Protein AF-A0A9P5TWD6-F1 (afdb_monomer_lite)

Structure (mmCIF, N/CA/C/O backbone):
data_AF-A0A9P5TWD6-F1
#
_entry.id   AF-A0A9P5TWD6-F1
#
loop_
_atom_site.group_PDB
_atom_site.id
_atom_site.type_symbol
_atom_site.label_atom_id
_atom_site.label_alt_id
_atom_site.label_comp_id
_atom_site.label_asym_id
_atom_site.label_entity_id
_atom_site.label_seq_id
_atom_site.pdbx_PDB_ins_code
_atom_site.Cartn_x
_atom_site.Cartn_y
_atom_site.Cartn_z
_atom_site.occupancy
_atom_site.B_iso_or_equiv
_atom_site.auth_seq_id
_atom_site.auth_comp_id
_atom_site.auth_asym_id
_atom_site.auth_atom_id
_atom_site.pdbx_PDB_model_num
ATOM 1 N N . MET A 1 1 ? -14.255 -4.596 -6.102 1.00 54.88 1 MET A N 1
ATOM 2 C CA . MET A 1 1 ? -13.199 -3.786 -6.758 1.00 54.88 1 MET A CA 1
ATOM 3 C C . MET A 1 1 ? -11.794 -4.348 -6.545 1.00 54.88 1 MET A C 1
ATOM 5 O O . MET A 1 1 ? -11.110 -4.544 -7.538 1.00 54.88 1 MET A O 1
ATOM 9 N N . VAL A 1 2 ? -11.386 -4.702 -5.318 1.00 59.38 2 VAL A N 1
ATOM 10 C CA . VAL A 1 2 ? -10.057 -5.299 -5.026 1.00 59.38 2 VAL A CA 1
ATOM 11 C C . VAL A 1 2 ? -9.748 -6.554 -5.857 1.00 59.38 2 VAL A C 1
ATOM 13 O O . VAL A 1 2 ? -8.641 -6.691 -6.363 1.00 59.38 2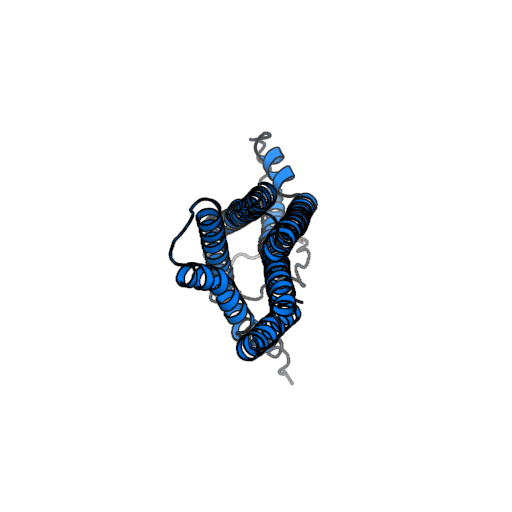 VAL A O 1
ATOM 16 N N . GLY A 1 3 ? -10.737 -7.431 -6.070 1.00 64.12 3 GLY A N 1
ATOM 17 C CA . GLY A 1 3 ? -10.559 -8.638 -6.889 1.00 64.12 3 GLY A CA 1
ATOM 18 C C . GLY A 1 3 ? -10.243 -8.354 -8.363 1.00 64.12 3 GLY A C 1
ATOM 19 O O . GLY A 1 3 ? -9.357 -8.986 -8.922 1.00 64.12 3 GLY A O 1
ATOM 20 N N . ILE A 1 4 ? -10.902 -7.360 -8.976 1.00 67.06 4 ILE A N 1
ATOM 21 C CA . ILE A 1 4 ? -10.636 -6.951 -10.371 1.00 67.06 4 ILE A CA 1
ATOM 22 C C . ILE A 1 4 ? -9.218 -6.389 -10.485 1.00 67.06 4 ILE A C 1
ATOM 24 O O . ILE A 1 4 ? -8.488 -6.707 -11.416 1.00 67.06 4 ILE A O 1
ATOM 28 N N . PHE A 1 5 ? -8.817 -5.593 -9.497 1.00 63.81 5 PHE A N 1
ATOM 29 C CA . PHE A 1 5 ? -7.485 -5.019 -9.425 1.00 63.81 5 PHE A CA 1
ATOM 30 C C . PHE A 1 5 ? -6.387 -6.094 -9.237 1.00 63.81 5 PHE A C 1
ATOM 32 O O . PHE A 1 5 ? -5.380 -6.071 -9.942 1.00 63.81 5 PHE A O 1
ATOM 39 N N . CYS A 1 6 ? -6.605 -7.089 -8.367 1.00 61.69 6 CYS A N 1
ATOM 40 C CA . CYS A 1 6 ? -5.698 -8.239 -8.230 1.00 61.69 6 CYS A CA 1
ATOM 41 C C . CYS A 1 6 ? -5.594 -9.048 -9.525 1.00 61.69 6 CYS A C 1
ATOM 43 O O . CYS A 1 6 ? -4.500 -9.446 -9.915 1.00 61.69 6 CYS A O 1
ATOM 45 N N . LEU A 1 7 ? -6.724 -9.276 -10.198 1.00 68.56 7 LEU A N 1
ATOM 46 C CA . LEU A 1 7 ? -6.766 -10.031 -11.445 1.00 68.56 7 LEU A CA 1
ATOM 47 C C . LEU A 1 7 ? -6.024 -9.292 -12.562 1.00 68.56 7 LEU A C 1
ATOM 49 O O . LEU A 1 7 ? -5.231 -9.906 -13.267 1.00 68.56 7 LEU A O 1
ATOM 53 N N . TYR A 1 8 ? -6.194 -7.970 -12.660 1.00 73.56 8 TYR A N 1
ATOM 54 C CA . TYR A 1 8 ? -5.426 -7.129 -13.578 1.00 73.56 8 TYR A CA 1
ATOM 55 C C . TYR A 1 8 ? -3.916 -7.251 -13.334 1.00 73.56 8 TYR A C 1
ATOM 57 O O . TYR A 1 8 ? -3.159 -7.479 -14.273 1.00 73.56 8 TYR A O 1
ATOM 65 N N . ARG A 1 9 ? -3.472 -7.194 -12.072 1.00 68.31 9 ARG A N 1
ATOM 66 C CA . ARG A 1 9 ? -2.054 -7.375 -11.724 1.00 68.31 9 ARG A CA 1
ATOM 67 C C . ARG A 1 9 ? -1.515 -8.756 -12.066 1.00 68.31 9 ARG A C 1
ATOM 69 O O . ARG A 1 9 ? -0.430 -8.859 -12.623 1.00 68.31 9 ARG A O 1
ATOM 76 N N . LEU A 1 10 ? -2.270 -9.810 -11.767 1.00 67.69 10 LEU A N 1
ATOM 77 C CA . LEU A 1 10 ? -1.885 -11.176 -12.115 1.00 67.69 10 LEU A CA 1
ATOM 78 C C . LEU A 1 10 ? -1.744 -11.341 -13.635 1.00 67.69 10 LEU A C 1
ATOM 80 O O . LEU A 1 10 ? -0.785 -11.952 -14.095 1.00 67.69 10 LEU A O 1
ATOM 84 N N . VAL A 1 11 ? -2.646 -10.737 -14.414 1.00 76.88 11 VAL A N 1
ATOM 85 C CA . VAL A 1 11 ? -2.555 -10.718 -15.880 1.00 76.88 11 VAL A CA 1
ATOM 86 C C . VAL A 1 11 ? -1.290 -9.999 -16.346 1.00 76.88 11 VAL A C 1
ATOM 88 O O . VAL A 1 11 ? -0.588 -10.535 -17.200 1.00 76.88 11 VAL A O 1
ATOM 91 N N . VAL A 1 12 ? -0.948 -8.842 -15.771 1.00 70.38 12 VAL A N 1
ATOM 92 C CA . VAL A 1 12 ? 0.287 -8.128 -16.141 1.00 70.38 12 VAL A CA 1
ATOM 93 C C . VAL A 1 12 ? 1.539 -8.933 -15.794 1.00 70.38 12 VAL A C 1
ATOM 95 O O . VAL A 1 12 ? 2.390 -9.095 -16.666 1.00 70.38 12 VAL A O 1
ATOM 98 N N . PHE A 1 13 ? 1.618 -9.532 -14.601 1.00 67.56 13 PHE A N 1
ATOM 99 C CA . PHE A 1 13 ? 2.736 -10.414 -14.237 1.00 67.56 13 PHE A CA 1
ATOM 100 C C . PHE A 1 13 ? 2.881 -11.596 -15.203 1.00 67.56 13 PHE A C 1
ATOM 102 O O . PHE A 1 13 ? 3.994 -11.939 -15.599 1.00 67.56 13 PHE A O 1
ATOM 109 N N . ILE A 1 14 ? 1.768 -12.211 -15.618 1.00 75.19 14 ILE A N 1
ATOM 110 C CA . ILE A 1 14 ? 1.784 -13.305 -16.599 1.00 75.19 14 ILE A CA 1
ATOM 111 C C . ILE A 1 14 ? 2.289 -12.805 -17.954 1.00 75.19 14 ILE A C 1
ATOM 113 O O . ILE A 1 14 ? 3.164 -13.438 -18.544 1.00 75.19 14 ILE A O 1
ATOM 117 N N . ILE A 1 15 ? 1.777 -11.671 -18.441 1.00 72.50 15 ILE A N 1
ATOM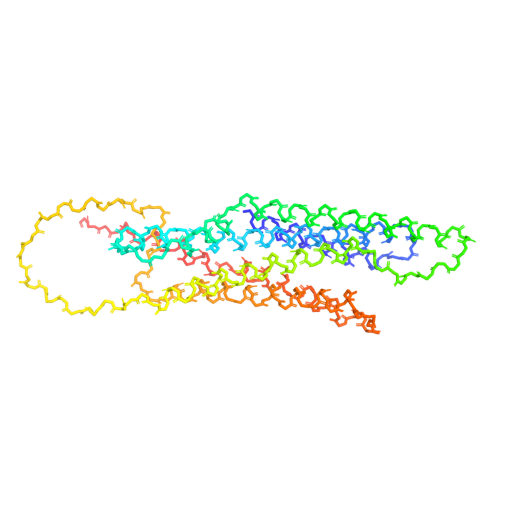 118 C CA . ILE A 1 15 ? 2.219 -11.069 -19.706 1.00 72.50 15 ILE A CA 1
ATOM 119 C C . ILE A 1 15 ? 3.723 -10.796 -19.654 1.00 72.50 15 ILE A C 1
ATOM 121 O O . ILE A 1 15 ? 4.445 -11.135 -20.588 1.00 72.50 15 ILE A O 1
ATOM 125 N N . GLN A 1 16 ? 4.220 -10.256 -18.549 1.00 64.81 16 GLN A N 1
ATOM 126 C CA . GLN A 1 16 ? 5.628 -9.936 -18.392 1.00 64.81 16 GLN A CA 1
ATOM 127 C C . GLN A 1 16 ? 6.516 -11.175 -18.274 1.00 64.81 16 GLN A C 1
ATOM 129 O O . GLN A 1 16 ? 7.578 -11.219 -18.893 1.00 64.81 16 GLN A O 1
ATOM 134 N N . ALA A 1 17 ? 6.081 -12.212 -17.556 1.00 66.31 17 ALA A N 1
ATOM 135 C CA . ALA A 1 17 ? 6.786 -13.490 -17.507 1.00 66.31 17 ALA A CA 1
ATOM 136 C C . ALA A 1 17 ? 6.902 -14.118 -18.908 1.00 66.31 17 ALA A C 1
ATOM 138 O O . ALA A 1 17 ? 7.959 -14.634 -19.279 1.00 66.31 17 ALA A O 1
ATOM 139 N N . ILE A 1 18 ? 5.837 -14.021 -19.713 1.00 75.50 18 ILE A N 1
ATOM 140 C CA . ILE A 1 18 ? 5.825 -14.495 -21.102 1.00 75.50 18 ILE A CA 1
ATOM 141 C C . ILE A 1 18 ? 6.769 -13.651 -21.968 1.00 75.50 18 ILE A C 1
ATOM 143 O O . ILE A 1 18 ? 7.601 -14.212 -22.680 1.00 75.50 18 ILE A O 1
ATOM 147 N N . LEU A 1 19 ? 6.692 -12.322 -21.880 1.00 66.25 19 LEU A N 1
ATOM 148 C CA . LEU A 1 19 ? 7.514 -11.414 -22.685 1.00 66.25 19 LEU A CA 1
ATOM 149 C C . LEU A 1 19 ? 9.007 -11.526 -22.357 1.00 66.25 19 LEU A C 1
ATOM 151 O O . LEU A 1 19 ? 9.835 -11.546 -23.270 1.00 66.25 19 LEU A O 1
ATOM 155 N N . THR A 1 20 ? 9.350 -11.697 -21.078 1.00 61.53 20 THR A N 1
ATOM 156 C CA . THR A 1 20 ? 10.732 -11.915 -20.615 1.00 61.53 20 THR A CA 1
ATOM 157 C C . THR A 1 20 ? 11.325 -13.189 -21.219 1.00 61.53 20 THR A C 1
ATOM 159 O O . THR A 1 20 ? 12.503 -13.228 -21.566 1.00 61.53 20 THR A O 1
ATOM 162 N N . ARG A 1 21 ? 10.502 -14.224 -21.435 1.00 68.56 21 ARG A N 1
ATOM 163 C CA . ARG A 1 21 ? 10.925 -15.471 -22.091 1.00 68.56 21 ARG A CA 1
ATOM 164 C C . ARG A 1 21 ? 11.187 -15.301 -23.592 1.00 68.56 21 ARG A C 1
ATOM 166 O O . ARG A 1 21 ? 11.965 -16.063 -24.158 1.00 68.56 21 ARG A O 1
ATOM 173 N N . THR A 1 22 ? 10.556 -14.324 -24.242 1.00 65.88 22 THR A N 1
ATOM 174 C CA . THR A 1 22 ? 10.648 -14.099 -25.698 1.00 65.88 22 THR A CA 1
ATOM 175 C C . THR A 1 22 ? 11.674 -13.041 -26.119 1.00 65.88 22 THR A C 1
ATOM 177 O O . THR A 1 22 ? 11.838 -12.802 -27.313 1.00 65.88 22 THR A O 1
ATOM 180 N N . ALA A 1 23 ? 12.386 -12.424 -25.169 1.00 56.56 23 ALA A N 1
ATOM 181 C CA . ALA A 1 23 ? 13.179 -11.197 -25.329 1.00 56.56 23 ALA A CA 1
ATOM 182 C C . ALA A 1 23 ? 14.476 -11.302 -26.174 1.00 56.56 23 ALA A C 1
ATOM 184 O O . ALA A 1 23 ? 15.434 -10.571 -25.938 1.00 56.56 23 ALA A O 1
ATOM 185 N N . SER A 1 24 ? 14.527 -12.171 -27.185 1.00 56.09 24 SER A N 1
ATOM 186 C CA . SER A 1 24 ? 15.703 -12.322 -28.054 1.00 56.09 24 SER A CA 1
ATOM 187 C C . SER A 1 24 ? 15.772 -11.345 -29.240 1.00 56.09 24 SER A C 1
ATOM 189 O O . SER A 1 24 ? 16.780 -11.363 -29.939 1.00 56.09 24 SER A O 1
ATOM 191 N N . VAL A 1 25 ? 14.766 -10.485 -29.491 1.00 58.66 25 VAL A N 1
ATOM 192 C CA . VAL A 1 25 ? 14.671 -9.799 -30.804 1.00 58.66 25 VAL A CA 1
ATOM 193 C C . VAL A 1 25 ? 14.745 -8.258 -30.797 1.00 58.66 25 VAL A C 1
ATOM 195 O O . VAL A 1 25 ? 15.322 -7.724 -31.739 1.00 58.66 25 VAL A O 1
ATOM 198 N N . HIS A 1 26 ? 14.321 -7.497 -29.772 1.00 65.38 26 HIS A N 1
ATOM 199 C CA . HIS A 1 26 ? 14.463 -6.021 -29.807 1.00 65.38 26 HIS A CA 1
ATOM 200 C C . HIS A 1 26 ? 14.660 -5.349 -28.432 1.00 65.38 26 HIS A C 1
ATOM 202 O O . HIS A 1 26 ? 13.751 -5.266 -27.615 1.00 65.38 26 HIS A O 1
ATOM 208 N N . ILE A 1 27 ? 15.847 -4.763 -28.215 1.00 67.50 27 ILE A N 1
ATOM 209 C CA . ILE A 1 27 ? 16.247 -4.050 -26.979 1.00 67.50 27 ILE A CA 1
ATOM 210 C C . ILE A 1 27 ? 15.335 -2.851 -26.649 1.00 67.50 27 ILE A C 1
ATOM 212 O O . ILE A 1 27 ? 15.116 -2.543 -25.479 1.00 67.50 27 ILE A O 1
ATOM 216 N N . LYS A 1 28 ? 14.776 -2.176 -27.663 1.00 64.56 28 LYS A N 1
ATOM 217 C CA . LYS A 1 28 ? 13.896 -1.009 -27.461 1.00 64.56 28 LYS A CA 1
ATOM 218 C C . LYS A 1 28 ? 12.566 -1.381 -26.800 1.00 64.56 28 LYS A C 1
ATOM 220 O O . LYS A 1 28 ? 12.073 -0.613 -25.976 1.00 64.56 28 LYS A O 1
ATOM 225 N N . ASP A 1 29 ? 12.040 -2.563 -27.107 1.00 68.31 29 ASP A N 1
ATOM 226 C CA . ASP A 1 29 ? 10.753 -3.026 -26.581 1.00 68.31 29 ASP A CA 1
ATOM 227 C C . ASP A 1 29 ? 10.883 -3.486 -25.122 1.00 68.31 29 ASP A C 1
ATOM 229 O O . ASP A 1 29 ? 9.963 -3.316 -24.324 1.00 68.31 29 ASP A O 1
ATOM 233 N N . ILE A 1 30 ? 12.070 -3.970 -24.739 1.00 70.44 30 ILE A N 1
ATOM 234 C CA . ILE A 1 30 ? 12.390 -4.380 -23.366 1.00 70.44 30 ILE A CA 1
ATOM 235 C C . ILE A 1 30 ? 12.350 -3.179 -22.408 1.00 70.44 30 ILE A C 1
ATOM 237 O O . ILE A 1 30 ? 11.827 -3.293 -21.304 1.00 70.44 30 ILE A O 1
ATOM 241 N N . ILE A 1 31 ? 12.845 -2.009 -22.826 1.00 68.19 31 ILE A N 1
ATOM 242 C CA . ILE A 1 31 ? 12.854 -0.803 -21.979 1.00 68.19 31 ILE A CA 1
ATOM 243 C C . ILE A 1 31 ? 11.429 -0.310 -21.720 1.00 68.19 31 ILE A C 1
ATOM 245 O O . ILE A 1 31 ? 11.076 -0.028 -20.577 1.00 68.19 31 ILE A O 1
ATOM 249 N N . ALA A 1 32 ? 10.601 -0.227 -22.767 1.00 67.75 32 ALA A N 1
ATOM 250 C CA . ALA A 1 32 ? 9.202 0.174 -22.624 1.00 67.75 32 ALA A CA 1
ATOM 251 C C . ALA A 1 32 ? 8.432 -0.793 -21.712 1.00 67.75 32 ALA A C 1
ATOM 253 O O . ALA A 1 32 ? 7.596 -0.357 -20.924 1.00 67.75 32 ALA A O 1
ATOM 254 N N . LEU A 1 33 ? 8.760 -2.086 -21.775 1.00 69.56 33 LEU A N 1
ATOM 255 C CA . LEU A 1 33 ? 8.166 -3.104 -20.920 1.00 69.56 33 LEU A CA 1
ATOM 256 C C . LEU A 1 33 ? 8.580 -2.963 -19.448 1.00 69.56 33 LEU A C 1
ATOM 258 O O . LEU A 1 33 ? 7.716 -3.025 -18.582 1.00 69.56 33 LEU A O 1
ATOM 262 N N . ILE A 1 34 ? 9.867 -2.736 -19.165 1.00 69.31 34 ILE A N 1
ATOM 263 C CA . ILE A 1 34 ? 10.369 -2.514 -17.795 1.00 69.31 34 ILE A CA 1
ATOM 264 C C . ILE A 1 34 ? 9.722 -1.267 -17.178 1.00 69.31 34 ILE A C 1
ATOM 266 O O . ILE A 1 34 ? 9.299 -1.284 -16.029 1.00 69.31 34 ILE A O 1
ATOM 270 N N . VAL A 1 35 ? 9.602 -0.191 -17.957 1.00 71.75 35 VAL A N 1
ATOM 271 C CA . VAL A 1 35 ? 8.953 1.058 -17.531 1.00 71.75 35 VAL A CA 1
ATOM 272 C C . VAL A 1 35 ? 7.471 0.849 -17.243 1.00 71.75 35 VAL A C 1
ATOM 274 O O . VAL A 1 35 ? 6.956 1.349 -16.244 1.00 71.75 35 VAL A O 1
ATOM 277 N N . ALA A 1 36 ? 6.780 0.144 -18.141 1.00 71.81 36 ALA A N 1
ATOM 278 C CA . ALA A 1 36 ? 5.369 -0.148 -17.972 1.00 71.81 36 ALA A CA 1
ATOM 279 C C . ALA A 1 36 ? 5.141 -0.983 -16.713 1.00 71.81 36 ALA A C 1
ATOM 281 O O . ALA A 1 36 ? 4.222 -0.667 -15.966 1.00 71.81 36 ALA A O 1
ATOM 282 N N . ASP A 1 37 ? 5.987 -1.983 -16.457 1.00 72.06 37 ASP A N 1
ATOM 283 C CA . ASP A 1 37 ? 5.911 -2.790 -15.242 1.00 72.06 37 ASP A CA 1
ATOM 284 C C . ASP A 1 37 ? 6.126 -1.957 -13.977 1.00 72.06 37 ASP A C 1
ATOM 286 O O . ASP A 1 37 ? 5.256 -1.950 -13.112 1.00 72.06 37 ASP A O 1
ATOM 290 N N . GLU A 1 38 ? 7.198 -1.164 -13.907 1.00 74.31 38 GLU A N 1
ATOM 291 C CA . GLU A 1 38 ? 7.473 -0.312 -12.742 1.00 74.31 38 GLU A CA 1
ATOM 292 C C . GLU A 1 38 ? 6.296 0.639 -12.447 1.00 74.31 38 GLU A C 1
ATOM 294 O O . GLU A 1 38 ? 5.842 0.766 -11.308 1.00 74.31 38 GLU A O 1
ATOM 299 N N . ALA A 1 39 ? 5.718 1.255 -13.485 1.00 73.56 39 ALA A N 1
ATOM 300 C CA . ALA A 1 39 ? 4.563 2.138 -13.335 1.00 73.56 39 ALA A CA 1
ATOM 301 C C . ALA A 1 39 ? 3.309 1.388 -12.849 1.00 73.56 39 ALA A C 1
ATOM 303 O O . ALA A 1 39 ? 2.576 1.873 -11.982 1.00 73.56 39 ALA A O 1
ATOM 304 N N . LEU A 1 40 ? 3.045 0.198 -13.386 1.00 73.94 40 LEU A N 1
ATOM 305 C CA . LEU A 1 40 ? 1.889 -0.623 -13.012 1.00 73.94 40 LEU A CA 1
ATOM 306 C C . LEU A 1 40 ? 2.030 -1.174 -11.590 1.00 73.94 40 LEU A C 1
ATOM 308 O O . LEU A 1 40 ? 1.056 -1.258 -10.828 1.00 73.94 40 LEU A O 1
ATOM 312 N N . PHE A 1 41 ? 3.263 -1.501 -11.223 1.00 75.31 41 PHE A N 1
ATOM 313 C CA . PHE A 1 41 ? 3.661 -1.901 -9.893 1.00 75.31 41 PHE A CA 1
ATOM 314 C C . PHE A 1 41 ? 3.460 -0.759 -8.893 1.00 75.31 41 PHE A C 1
ATOM 316 O O . PHE A 1 41 ? 2.794 -0.955 -7.878 1.00 75.31 41 PHE A O 1
ATOM 323 N N . SER A 1 42 ? 3.896 0.458 -9.205 1.00 80.12 42 SER A N 1
ATOM 324 C CA . SER A 1 42 ? 3.646 1.643 -8.375 1.00 80.12 42 SER A CA 1
ATOM 325 C C . SER A 1 42 ? 2.156 1.938 -8.175 1.00 80.12 42 SER A C 1
ATOM 327 O O . SER A 1 42 ? 1.657 1.949 -7.044 1.00 80.12 42 SER A O 1
ATOM 329 N N . ILE A 1 43 ? 1.412 2.117 -9.275 1.00 81.81 43 ILE A N 1
ATOM 330 C CA . ILE A 1 43 ? -0.019 2.473 -9.250 1.00 81.81 43 ILE A CA 1
ATOM 331 C C . ILE A 1 43 ? -0.795 1.452 -8.432 1.00 81.81 43 ILE A C 1
ATOM 333 O O . ILE A 1 43 ? -1.694 1.775 -7.643 1.00 81.81 43 ILE A O 1
ATOM 337 N N . GLY A 1 44 ? -0.438 0.189 -8.622 1.00 80.00 44 GLY A N 1
ATOM 338 C CA . GLY A 1 44 ? -1.106 -0.871 -7.932 1.00 80.00 44 GLY A CA 1
ATOM 339 C C . GLY A 1 44 ? -0.835 -0.907 -6.431 1.00 80.00 44 GLY A C 1
ATOM 340 O O . GLY A 1 44 ? -1.741 -1.184 -5.642 1.00 80.00 44 GLY A O 1
ATOM 341 N N . PHE A 1 45 ? 0.380 -0.560 -6.026 1.00 81.31 45 PHE A N 1
ATOM 342 C CA . PHE A 1 45 ? 0.751 -0.487 -4.627 1.00 81.31 45 PHE A CA 1
ATOM 343 C C . PHE A 1 45 ? 0.018 0.657 -3.935 1.00 81.31 45 PHE A C 1
ATOM 345 O O . PHE A 1 45 ? -0.556 0.475 -2.863 1.00 81.31 45 PHE A O 1
ATOM 352 N N . VAL A 1 46 ? -0.051 1.811 -4.594 1.00 84.56 46 VAL A N 1
ATOM 353 C CA . VAL A 1 46 ? -0.793 2.976 -4.109 1.00 84.56 46 VAL A CA 1
ATOM 354 C C . VAL A 1 46 ? -2.285 2.676 -3.976 1.00 84.56 46 VAL A C 1
ATOM 356 O O . VAL A 1 46 ? -2.912 3.067 -2.991 1.00 84.56 46 VAL A O 1
ATOM 359 N N . THR A 1 47 ? -2.852 1.912 -4.910 1.00 83.25 47 THR A N 1
ATOM 360 C CA . THR A 1 47 ? -4.240 1.437 -4.812 1.00 83.25 47 THR A CA 1
ATOM 361 C C . THR A 1 47 ? -4.432 0.524 -3.600 1.00 83.25 47 THR A C 1
ATOM 363 O O . THR A 1 47 ? -5.418 0.659 -2.874 1.00 83.25 47 THR A O 1
ATOM 366 N N . LEU A 1 48 ? -3.485 -0.384 -3.344 1.00 80.94 48 LEU A N 1
ATOM 367 C CA . LEU A 1 48 ? -3.531 -1.298 -2.202 1.00 80.94 48 LEU A CA 1
ATOM 368 C C . LEU A 1 48 ? -3.412 -0.538 -0.872 1.00 80.94 48 LEU A C 1
ATOM 370 O O . LEU A 1 48 ? -4.222 -0.776 0.023 1.00 80.94 48 LEU A O 1
ATOM 374 N N . LEU A 1 49 ? -2.486 0.423 -0.772 1.00 84.44 49 LEU A N 1
ATOM 375 C CA . LEU A 1 49 ? -2.373 1.343 0.367 1.00 84.44 49 LEU A CA 1
ATOM 376 C C . LEU A 1 49 ? -3.677 2.109 0.597 1.00 84.44 49 LEU A C 1
ATOM 378 O O . LEU A 1 49 ? -4.183 2.139 1.714 1.00 84.44 49 LEU A O 1
ATOM 382 N N . TYR A 1 50 ? -4.268 2.675 -0.459 1.00 87.50 50 TYR A N 1
ATOM 383 C CA . TYR A 1 50 ? -5.528 3.410 -0.357 1.00 87.50 50 TYR A CA 1
ATOM 384 C C . TYR A 1 50 ? -6.670 2.542 0.179 1.00 87.50 50 TYR A C 1
ATOM 386 O O . TYR A 1 50 ? -7.401 2.957 1.079 1.00 87.50 50 TYR A O 1
ATOM 394 N N . VAL A 1 51 ? -6.824 1.330 -0.358 1.00 85.00 51 VAL A N 1
ATOM 395 C CA . VAL A 1 51 ? -7.864 0.395 0.087 1.00 85.00 51 VAL A CA 1
ATOM 396 C C . VAL A 1 51 ? -7.620 -0.033 1.530 1.00 85.00 51 VAL A C 1
ATOM 398 O O . VAL A 1 51 ? -8.549 -0.011 2.334 1.00 85.00 51 VAL A O 1
ATOM 401 N N . ALA A 1 52 ? -6.385 -0.396 1.877 1.00 83.69 52 ALA A N 1
ATOM 402 C CA . ALA A 1 52 ? -6.041 -0.816 3.229 1.00 83.69 52 ALA A CA 1
ATOM 403 C C . ALA A 1 52 ? -6.252 0.323 4.239 1.00 83.69 52 ALA A C 1
ATOM 405 O O . ALA A 1 52 ? -6.804 0.099 5.316 1.00 83.69 52 ALA A O 1
ATOM 406 N N . PHE A 1 53 ? -5.903 1.555 3.864 1.00 86.25 53 PHE A N 1
ATOM 407 C CA . PHE A 1 53 ? -6.219 2.748 4.637 1.00 86.25 53 PHE A CA 1
ATOM 408 C C . PHE A 1 53 ? -7.729 2.922 4.818 1.00 86.25 53 PHE A C 1
ATOM 410 O O . PHE A 1 53 ? -8.171 3.076 5.951 1.00 86.25 53 PHE A O 1
ATOM 417 N N . ALA A 1 54 ? -8.531 2.848 3.752 1.00 85.31 54 ALA A N 1
ATOM 418 C CA . ALA A 1 54 ? -9.985 3.005 3.841 1.00 85.31 54 ALA A CA 1
ATOM 419 C C . ALA A 1 54 ? -10.624 1.972 4.787 1.00 85.31 54 ALA A C 1
ATOM 421 O O . ALA A 1 54 ? -11.420 2.340 5.649 1.00 85.31 54 ALA A O 1
ATOM 422 N N . VAL A 1 55 ? -10.201 0.705 4.695 1.00 82.50 55 VAL A N 1
ATOM 423 C CA . VAL A 1 55 ? -10.697 -0.383 5.555 1.00 82.50 55 VAL A CA 1
ATOM 424 C C . VAL A 1 55 ? -10.369 -0.148 7.031 1.00 82.50 55 VAL A C 1
ATOM 426 O O . VAL A 1 55 ? -11.182 -0.482 7.886 1.00 82.50 55 VAL A O 1
ATOM 429 N N . VAL A 1 56 ? -9.203 0.416 7.359 1.00 84.50 56 VAL A N 1
ATOM 430 C CA . VAL A 1 56 ? -8.833 0.734 8.753 1.00 84.50 56 VAL A CA 1
ATOM 431 C C . VAL A 1 56 ? -9.505 2.024 9.226 1.00 84.50 56 VAL A C 1
ATOM 433 O O . VAL A 1 56 ? -9.897 2.140 10.387 1.00 84.50 56 VAL A O 1
ATOM 436 N N . HIS A 1 57 ? -9.640 3.004 8.338 1.00 84.69 57 HIS A N 1
ATOM 437 C CA . HIS A 1 57 ? -10.094 4.344 8.677 1.00 84.69 57 HIS A CA 1
ATOM 438 C C . HIS A 1 57 ? -11.603 4.419 8.941 1.00 84.69 57 HIS A C 1
ATOM 440 O O . HIS A 1 57 ? -12.020 5.086 9.889 1.00 84.69 57 HIS A O 1
ATOM 446 N N . ASP A 1 58 ? -12.419 3.716 8.152 1.00 83.19 58 ASP A N 1
ATOM 447 C CA . ASP A 1 58 ? -13.878 3.693 8.313 1.00 83.19 58 ASP A CA 1
ATOM 448 C C . ASP A 1 58 ? -14.330 3.214 9.714 1.00 83.19 58 ASP A C 1
ATOM 450 O O . ASP A 1 58 ? -15.052 3.962 10.387 1.00 83.19 58 ASP A O 1
ATOM 454 N N . PRO A 1 59 ? -13.883 2.048 10.233 1.00 79.31 59 PRO A N 1
ATOM 455 C CA . PRO A 1 59 ? -14.249 1.601 11.578 1.00 79.31 59 PRO A CA 1
ATOM 456 C C . PRO A 1 59 ? -13.608 2.460 12.673 1.00 79.31 59 PRO A C 1
ATOM 458 O O . PRO A 1 59 ? -14.231 2.709 13.705 1.00 79.31 59 PRO A O 1
ATOM 461 N N . TYR A 1 60 ? -12.394 2.975 12.449 1.00 82.38 60 TYR A N 1
ATOM 462 C CA . TYR A 1 60 ? -11.740 3.882 13.393 1.00 82.38 60 TYR A CA 1
ATOM 463 C C . TYR A 1 60 ? -12.558 5.163 13.613 1.00 82.38 60 TYR A C 1
ATOM 465 O O . TYR A 1 60 ? -12.733 5.604 14.750 1.00 82.38 60 TYR A O 1
ATOM 473 N N . ARG A 1 61 ? -13.123 5.738 12.542 1.00 81.56 61 ARG A N 1
ATOM 474 C CA . ARG A 1 61 ? -13.985 6.926 12.623 1.00 81.56 61 ARG A CA 1
ATOM 475 C C . ARG A 1 61 ? -15.265 6.653 13.412 1.00 81.56 61 ARG A C 1
ATOM 477 O O . ARG A 1 61 ? -15.656 7.483 14.231 1.00 81.56 61 ARG A O 1
ATOM 484 N N . GLN A 1 62 ? -15.898 5.502 13.187 1.00 82.00 62 GLN A N 1
ATOM 485 C CA . GLN A 1 62 ? -17.109 5.112 13.916 1.00 82.00 62 GLN A CA 1
ATOM 486 C C . GLN A 1 62 ? -16.835 4.926 15.412 1.00 82.00 62 GLN A C 1
ATOM 488 O O . GLN A 1 62 ? -17.581 5.443 16.242 1.00 82.00 62 GLN A O 1
ATOM 493 N N . LEU A 1 63 ? -15.733 4.255 15.762 1.00 78.00 63 LEU A N 1
ATOM 494 C CA . LEU A 1 63 ? -15.379 3.989 17.157 1.00 78.00 63 LEU A CA 1
ATOM 495 C C . LEU A 1 63 ? -15.131 5.283 17.945 1.00 78.00 63 LEU A C 1
ATOM 497 O O . LEU A 1 63 ? -15.552 5.414 19.096 1.00 78.00 63 LEU A O 1
ATOM 501 N N . ILE A 1 64 ? -14.477 6.257 17.312 1.00 79.81 64 ILE A N 1
ATOM 502 C CA . ILE A 1 64 ? -14.209 7.560 17.926 1.00 79.81 64 ILE A CA 1
ATOM 503 C C . ILE A 1 64 ? -15.495 8.339 18.149 1.00 79.81 64 ILE A C 1
ATOM 505 O O . ILE A 1 64 ? -15.676 8.870 19.240 1.00 79.81 64 ILE A O 1
ATOM 509 N N . TYR A 1 65 ? -16.398 8.355 17.167 1.00 79.69 65 TYR A N 1
ATOM 510 C CA . TYR A 1 65 ? -17.686 9.032 17.302 1.00 79.69 65 TYR A CA 1
ATOM 511 C C . TYR A 1 65 ? -18.471 8.509 18.516 1.00 79.69 65 TYR A C 1
ATOM 513 O O . TYR A 1 65 ? -18.922 9.296 19.348 1.00 79.69 65 TYR A O 1
ATOM 521 N N . ILE A 1 66 ? -18.539 7.183 18.682 1.00 78.31 66 ILE A N 1
ATOM 522 C CA . ILE A 1 66 ? -19.210 6.545 19.827 1.00 78.31 66 ILE A CA 1
ATOM 523 C C . ILE A 1 66 ? -18.521 6.917 21.145 1.00 78.31 66 ILE A C 1
ATOM 525 O O . ILE A 1 66 ? -19.184 7.342 22.087 1.00 78.31 66 ILE A O 1
ATOM 529 N N . THR A 1 67 ? -17.190 6.813 21.199 1.00 77.19 67 THR A N 1
ATOM 530 C CA . THR A 1 67 ? -16.416 7.107 22.418 1.00 77.19 67 THR A CA 1
ATOM 531 C C . THR A 1 67 ? -16.605 8.562 22.857 1.00 77.19 67 THR A C 1
ATOM 533 O O . THR A 1 67 ? -16.843 8.833 24.034 1.00 77.19 67 THR A O 1
ATOM 536 N N . THR A 1 68 ? -16.571 9.503 21.907 1.00 75.31 68 THR A N 1
ATOM 537 C CA . THR A 1 68 ? -16.761 10.935 22.188 1.00 75.31 68 THR A CA 1
ATOM 538 C C . THR A 1 68 ? -18.174 11.270 22.658 1.00 75.31 68 THR A C 1
ATOM 540 O O . THR A 1 68 ? -18.341 12.203 23.436 1.00 75.31 68 THR A O 1
ATOM 543 N N . ALA A 1 69 ? -19.186 10.500 22.244 1.00 76.81 69 ALA A N 1
ATOM 544 C CA . ALA A 1 69 ? -20.563 10.704 22.686 1.00 76.81 69 ALA A CA 1
ATOM 545 C C . ALA A 1 69 ? -20.793 10.254 24.141 1.00 76.81 69 ALA A C 1
ATOM 547 O O . ALA A 1 69 ? -21.659 10.797 24.821 1.00 76.81 69 ALA A O 1
ATOM 548 N N . THR A 1 70 ? -20.031 9.268 24.629 1.00 74.69 70 THR A N 1
ATOM 549 C CA . THR A 1 70 ? -20.258 8.662 25.953 1.00 74.69 70 THR A CA 1
ATOM 550 C C . THR A 1 70 ? -19.524 9.335 27.109 1.00 74.69 70 THR A C 1
ATOM 552 O O . THR A 1 70 ? -19.952 9.199 28.252 1.00 74.69 70 THR A O 1
ATOM 555 N N . THR A 1 71 ? -18.434 10.059 26.848 1.00 63.44 71 THR A N 1
ATOM 556 C CA . THR A 1 71 ? -17.634 10.704 27.901 1.00 63.44 71 THR A CA 1
ATOM 557 C C . THR A 1 71 ? -17.355 12.164 27.548 1.00 63.44 71 THR A C 1
ATOM 559 O O . THR A 1 71 ? -16.315 12.460 26.952 1.00 63.44 71 THR A O 1
ATOM 562 N N . PRO A 1 72 ? -18.261 13.093 27.905 1.00 62.25 72 PRO A N 1
ATOM 563 C CA . PRO A 1 72 ? -18.001 14.524 27.829 1.00 62.25 72 PRO A CA 1
ATOM 564 C C . PRO A 1 72 ? -17.055 14.920 28.971 1.00 62.25 72 PRO A C 1
ATOM 566 O O . PRO A 1 72 ? -17.472 15.457 29.991 1.00 62.25 72 PRO A O 1
ATOM 569 N N . THR A 1 73 ? -15.771 14.593 28.842 1.00 55.84 73 THR A N 1
ATOM 570 C CA . THR A 1 73 ? -14.732 15.045 29.777 1.00 55.84 73 THR A CA 1
ATOM 571 C C . THR A 1 73 ? -13.874 16.118 29.116 1.00 55.84 73 THR A C 1
ATOM 573 O O . THR A 1 73 ? -13.208 15.865 28.116 1.00 55.84 73 THR A O 1
ATOM 576 N N . GLU A 1 74 ? -13.919 17.319 29.698 1.00 60.16 74 GLU A N 1
ATOM 577 C CA . GLU A 1 74 ? -13.400 18.616 29.225 1.00 60.16 74 GLU A CA 1
ATOM 578 C C . GLU A 1 74 ? -11.872 18.746 29.064 1.00 60.16 74 GLU A C 1
ATOM 580 O O . GLU A 1 74 ? -11.365 19.839 28.815 1.00 60.16 74 GLU A O 1
ATOM 585 N N . THR A 1 75 ? -11.082 17.684 29.194 1.00 56.03 75 THR A N 1
ATOM 586 C CA . THR A 1 75 ? -9.629 17.833 29.354 1.00 56.03 75 THR A CA 1
ATOM 587 C C . THR A 1 75 ? -8.839 17.301 28.159 1.00 56.03 75 THR A C 1
ATOM 589 O O . THR A 1 75 ? -8.450 16.140 28.128 1.00 56.03 75 THR A O 1
ATOM 592 N N . SER A 1 76 ? -8.578 18.186 27.180 1.00 54.88 76 SER A N 1
ATOM 593 C CA . SER A 1 76 ? -7.357 18.266 26.333 1.00 54.88 76 SER A CA 1
ATOM 594 C C . SER A 1 76 ? -7.672 18.807 24.926 1.00 54.88 76 SER A C 1
ATOM 596 O O . SER A 1 76 ? -7.900 18.055 23.978 1.00 54.88 76 SER A O 1
ATOM 598 N N . SER A 1 77 ? -7.663 20.135 24.762 1.00 61.22 77 SER A N 1
ATOM 599 C CA . SER A 1 77 ? -7.929 20.807 23.474 1.00 61.22 77 SER A CA 1
ATOM 600 C C . SER A 1 77 ? -6.781 20.715 22.457 1.00 61.22 77 SER A C 1
ATOM 602 O O . SER A 1 77 ? -6.962 21.045 21.288 1.00 61.22 77 SER A O 1
ATOM 604 N N . ALA A 1 78 ? -5.593 20.268 22.876 1.00 58.94 78 ALA A N 1
ATOM 605 C CA . ALA A 1 78 ? -4.421 20.199 22.004 1.00 58.94 78 ALA A CA 1
ATOM 606 C C . ALA A 1 78 ? -4.335 18.883 21.213 1.00 58.94 78 ALA A C 1
ATOM 608 O O . ALA A 1 78 ? -3.752 18.844 20.133 1.00 58.94 78 ALA A O 1
ATOM 609 N N . GLN A 1 79 ? -4.917 17.795 21.724 1.00 64.25 79 GLN A N 1
ATOM 610 C CA . GLN A 1 79 ? -4.827 16.484 21.075 1.00 64.25 79 GLN A CA 1
ATOM 611 C C . GLN A 1 79 ? -5.893 16.294 19.983 1.00 64.25 79 GLN A C 1
ATOM 613 O O . GLN A 1 79 ? -5.703 15.514 19.050 1.00 64.25 79 GLN A O 1
ATOM 618 N N . THR A 1 80 ? -6.986 17.055 20.054 1.00 66.69 80 THR A N 1
ATOM 619 C CA . THR A 1 80 ? -8.084 17.033 19.081 1.00 66.69 80 THR A CA 1
ATOM 620 C C . THR A 1 80 ? -7.698 17.644 17.734 1.00 66.69 80 THR A C 1
ATOM 622 O O . THR A 1 80 ? -8.162 17.168 16.700 1.00 66.69 80 THR A O 1
ATOM 625 N N . THR A 1 81 ? -6.806 18.636 17.691 1.00 70.69 81 THR A N 1
ATOM 626 C CA . THR A 1 81 ? -6.429 19.315 16.437 1.00 70.69 81 THR A CA 1
ATOM 627 C C . THR A 1 81 ? -5.541 18.455 15.540 1.00 70.69 81 THR A C 1
ATOM 629 O O . THR A 1 81 ? -5.857 18.289 14.362 1.00 70.69 81 THR A O 1
ATOM 632 N N . LEU A 1 82 ? -4.485 17.836 16.079 1.00 66.56 82 LEU A N 1
ATOM 633 C CA . LEU A 1 82 ? -3.630 16.919 15.306 1.00 66.56 82 LEU A CA 1
ATOM 634 C C . LEU A 1 82 ? -4.413 15.710 14.791 1.00 66.56 82 LEU A C 1
ATOM 636 O O . LEU A 1 82 ? -4.213 15.263 13.662 1.00 66.56 82 LEU A O 1
ATOM 640 N N . HIS A 1 83 ? -5.342 15.213 15.606 1.00 69.38 83 HIS A N 1
ATOM 641 C CA . HIS A 1 83 ? -6.199 14.100 15.229 1.00 69.38 83 HIS A CA 1
ATOM 642 C C . HIS A 1 83 ? -7.160 14.470 14.091 1.00 69.38 83 HIS A C 1
ATOM 644 O O . HIS A 1 83 ? -7.281 13.719 13.124 1.00 69.38 83 HIS A O 1
ATOM 650 N N . THR A 1 84 ? -7.732 15.677 14.135 1.00 73.12 84 THR A N 1
ATOM 651 C CA . THR A 1 84 ? -8.608 16.206 13.075 1.00 73.12 84 THR A CA 1
ATOM 652 C C . THR A 1 84 ? -7.865 16.361 11.744 1.00 73.12 84 THR A C 1
ATOM 654 O O . THR A 1 84 ? -8.416 16.055 10.687 1.00 73.12 84 THR A O 1
ATOM 657 N N . VAL A 1 85 ? -6.596 16.786 11.776 1.00 71.31 85 VAL A N 1
ATOM 658 C CA . VAL A 1 85 ? -5.776 16.938 10.560 1.00 71.31 85 VAL A CA 1
ATOM 659 C C . VAL A 1 85 ? -5.422 15.580 9.950 1.00 71.31 85 VAL A C 1
ATOM 661 O O . VAL A 1 85 ? -5.575 15.404 8.741 1.00 71.31 85 VAL A O 1
ATOM 664 N N . LEU A 1 86 ? -5.026 14.593 10.766 1.00 67.44 86 LEU A N 1
ATOM 665 C CA . LEU A 1 86 ? -4.771 13.227 10.283 1.00 67.44 86 LEU A CA 1
ATOM 666 C C . LEU A 1 86 ? -6.045 12.510 9.808 1.00 67.44 86 LEU A C 1
ATOM 668 O O . LEU A 1 86 ? -5.962 11.566 9.025 1.00 67.44 86 LEU A O 1
ATOM 672 N N . GLN A 1 87 ? -7.224 12.948 10.251 1.00 74.88 87 GLN A N 1
ATOM 673 C CA . GLN A 1 87 ? -8.501 12.377 9.827 1.00 74.88 87 GLN A CA 1
ATOM 674 C C . GLN A 1 87 ? -8.971 12.829 8.445 1.00 74.88 87 GLN A C 1
ATOM 676 O O . GLN A 1 87 ? -9.954 12.290 7.927 1.00 74.88 87 GLN A O 1
ATOM 681 N N . ASN A 1 88 ? -8.307 13.799 7.817 1.00 84.12 88 ASN A N 1
ATOM 682 C CA . ASN A 1 88 ? -8.770 14.267 6.526 1.00 84.12 88 ASN A CA 1
ATOM 683 C C . ASN A 1 88 ? -8.416 13.271 5.411 1.00 84.12 88 ASN A C 1
ATOM 685 O O . ASN A 1 88 ? -7.317 13.282 4.853 1.00 84.12 88 ASN A O 1
ATOM 689 N N . ARG A 1 89 ? -9.400 12.448 5.031 1.00 83.31 89 ARG A N 1
ATOM 690 C CA . ARG A 1 89 ? -9.308 11.475 3.930 1.00 83.31 89 ARG A CA 1
ATOM 691 C C . ARG A 1 89 ? -8.796 12.096 2.630 1.00 83.31 89 ARG A C 1
ATOM 693 O O . ARG A 1 89 ? -8.080 11.436 1.880 1.00 83.31 89 ARG A O 1
ATOM 700 N N . THR A 1 90 ? -9.146 13.354 2.366 1.00 85.88 90 THR A N 1
ATOM 701 C CA . THR A 1 90 ? -8.714 14.033 1.138 1.00 85.88 90 THR A CA 1
ATOM 702 C C . THR A 1 90 ? -7.212 14.288 1.126 1.00 85.88 90 THR A C 1
ATOM 704 O O . THR A 1 90 ? -6.585 14.047 0.101 1.00 85.88 90 THR A O 1
ATOM 707 N N . LEU A 1 91 ? -6.605 14.671 2.256 1.00 86.94 91 LEU A N 1
ATOM 708 C CA . LEU A 1 91 ? -5.157 14.886 2.337 1.00 86.94 91 LEU A CA 1
ATOM 709 C C . LEU A 1 91 ? -4.385 13.603 2.041 1.00 86.94 91 LEU A C 1
ATOM 711 O O . LEU A 1 91 ? -3.452 13.629 1.246 1.00 86.94 91 LEU A O 1
ATOM 715 N N . TYR A 1 92 ? -4.805 12.474 2.617 1.00 87.44 92 TYR A N 1
ATOM 716 C CA . TYR A 1 92 ? -4.168 11.185 2.342 1.00 87.44 92 TYR A CA 1
ATOM 717 C C . TYR A 1 92 ? -4.255 10.811 0.854 1.00 87.44 92 TYR A C 1
ATOM 719 O O . TYR A 1 92 ? -3.272 10.382 0.255 1.00 87.44 92 TYR A O 1
ATOM 727 N N . GLN A 1 93 ? -5.409 11.053 0.226 1.00 88.94 93 GLN A N 1
ATOM 728 C CA . GLN A 1 93 ? -5.582 10.835 -1.209 1.00 88.94 93 GLN A CA 1
ATOM 729 C C . GLN A 1 93 ? -4.692 11.761 -2.056 1.00 88.94 93 GLN A C 1
ATOM 731 O O . GLN A 1 93 ? -4.102 11.299 -3.030 1.00 88.94 93 GLN A O 1
ATOM 736 N N . PHE A 1 94 ? -4.546 13.035 -1.676 1.00 89.50 94 PHE A N 1
ATOM 737 C CA . PHE A 1 94 ? -3.626 13.962 -2.340 1.00 89.50 94 PHE A CA 1
ATOM 738 C C . PHE A 1 94 ? -2.167 13.525 -2.199 1.00 89.50 94 PHE A C 1
ATOM 740 O O . PHE A 1 94 ? -1.436 13.568 -3.184 1.00 89.50 94 PHE A O 1
ATOM 747 N N . PHE A 1 95 ? -1.752 13.056 -1.020 1.00 88.75 95 PHE A N 1
ATOM 748 C CA . PHE A 1 95 ? -0.404 12.524 -0.800 1.00 88.75 95 PHE A CA 1
ATOM 749 C C . PHE A 1 95 ? -0.112 11.316 -1.689 1.00 88.75 95 PHE A C 1
ATOM 751 O O . PHE A 1 95 ? 0.937 11.266 -2.329 1.00 88.75 95 PHE A O 1
ATOM 758 N N . LEU A 1 96 ? -1.050 10.370 -1.773 1.00 86.81 96 LEU A N 1
ATOM 759 C CA . LEU A 1 96 ? -0.914 9.203 -2.642 1.00 86.81 96 LEU A CA 1
ATOM 760 C C . LEU A 1 96 ? -0.874 9.587 -4.126 1.00 86.81 96 LEU A C 1
ATOM 762 O O . LEU A 1 96 ? -0.065 9.049 -4.875 1.00 86.81 96 LEU A O 1
ATOM 766 N N . PHE A 1 97 ? -1.698 10.543 -4.558 1.00 88.25 97 PHE A N 1
ATOM 767 C CA . PHE A 1 97 ? -1.675 11.024 -5.939 1.00 88.25 97 PHE A CA 1
ATOM 768 C C . PHE A 1 97 ? -0.367 11.753 -6.273 1.00 88.25 97 PHE A C 1
ATOM 770 O O . PHE A 1 97 ? 0.231 11.504 -7.317 1.00 88.25 97 PHE A O 1
ATOM 777 N N . ALA A 1 98 ? 0.114 12.607 -5.365 1.00 89.44 98 ALA A N 1
ATOM 778 C CA . ALA A 1 98 ? 1.389 13.299 -5.508 1.00 89.44 98 ALA A CA 1
ATOM 779 C C . ALA A 1 98 ? 2.563 12.314 -5.590 1.00 89.44 98 ALA A C 1
ATOM 781 O O . ALA A 1 98 ? 3.440 12.497 -6.428 1.00 89.44 98 ALA A O 1
ATOM 782 N N . ALA A 1 99 ? 2.548 11.247 -4.785 1.00 87.12 99 ALA A N 1
ATOM 783 C CA . ALA A 1 99 ? 3.541 10.180 -4.865 1.00 87.12 99 ALA A CA 1
ATOM 784 C C . ALA A 1 99 ? 3.566 9.522 -6.254 1.00 87.12 99 ALA A C 1
ATOM 786 O O . ALA A 1 99 ? 4.618 9.477 -6.887 1.00 87.12 99 ALA A O 1
ATOM 787 N N . VAL A 1 100 ? 2.405 9.103 -6.774 1.00 85.38 100 VAL A N 1
ATOM 788 C CA . VAL A 1 100 ? 2.303 8.491 -8.115 1.00 85.38 100 VAL A CA 1
ATOM 789 C C . VAL A 1 100 ? 2.808 9.442 -9.200 1.00 85.38 100 VAL A C 1
ATOM 791 O O . VAL A 1 100 ? 3.559 9.031 -10.082 1.00 85.38 100 VAL A O 1
ATOM 794 N N . LEU A 1 101 ? 2.439 10.724 -9.135 1.00 86.69 101 LEU A N 1
ATOM 795 C CA . LEU A 1 101 ? 2.911 11.722 -10.096 1.00 86.69 101 LEU A CA 1
ATOM 796 C C . LEU A 1 101 ? 4.425 11.943 -10.014 1.00 86.69 101 LEU A C 1
ATOM 798 O O . LEU A 1 101 ? 5.087 11.986 -11.050 1.00 86.69 101 LEU A O 1
ATOM 802 N N . CYS A 1 102 ? 4.987 12.064 -8.808 1.00 86.50 102 CYS A N 1
ATOM 803 C CA . CYS A 1 102 ? 6.433 12.193 -8.621 1.00 86.50 102 CYS A CA 1
ATOM 804 C C . CYS A 1 102 ? 7.184 10.970 -9.154 1.00 86.50 102 CYS A C 1
ATOM 806 O O . CYS A 1 102 ? 8.256 11.120 -9.737 1.00 86.50 102 CYS A O 1
ATOM 808 N N . GLU A 1 103 ? 6.621 9.776 -8.989 1.00 83.00 103 GLU A N 1
ATOM 809 C CA . GLU A 1 103 ? 7.202 8.542 -9.509 1.00 83.00 103 GLU A CA 1
ATOM 810 C C . GLU A 1 103 ? 7.168 8.481 -11.038 1.00 83.00 103 GLU A C 1
ATOM 812 O O . GLU A 1 103 ? 8.204 8.245 -11.654 1.00 83.00 103 GLU A O 1
ATOM 817 N N . LEU A 1 104 ? 6.030 8.805 -11.663 1.00 80.94 104 LEU A N 1
ATOM 818 C CA . LEU A 1 104 ? 5.896 8.901 -13.124 1.00 80.94 104 LEU A CA 1
ATOM 819 C C . LEU A 1 104 ? 6.914 9.880 -13.731 1.00 80.94 104 LEU A C 1
ATOM 821 O O . LEU A 1 104 ? 7.558 9.564 -14.732 1.00 80.94 104 LEU A O 1
ATOM 825 N N . VAL A 1 105 ? 7.097 11.047 -13.104 1.00 86.19 105 VAL A N 1
ATOM 826 C CA . VAL A 1 105 ? 8.098 12.049 -13.518 1.00 86.19 105 VAL A CA 1
ATOM 827 C C . VAL A 1 105 ? 9.528 11.541 -13.298 1.00 86.19 105 VAL A C 1
ATOM 829 O O . VAL A 1 105 ? 10.421 11.794 -14.108 1.00 86.19 105 VAL A O 1
ATOM 832 N N . GLY A 1 106 ? 9.768 10.811 -12.208 1.00 80.25 106 GLY A N 1
ATOM 833 C CA . GLY A 1 106 ? 11.061 10.192 -11.930 1.00 80.25 106 GLY A CA 1
ATOM 834 C C . GLY A 1 106 ? 11.448 9.155 -12.986 1.00 80.25 106 GLY A C 1
ATOM 835 O O . GLY A 1 106 ? 12.583 9.158 -13.469 1.00 80.25 106 GLY A O 1
ATOM 836 N N . ILE A 1 107 ? 10.488 8.320 -13.391 1.00 76.50 107 ILE A N 1
ATOM 837 C CA . ILE A 1 107 ? 10.658 7.302 -14.430 1.00 76.50 107 ILE A CA 1
ATOM 838 C C . ILE A 1 107 ? 10.917 7.957 -15.793 1.00 76.50 107 ILE A C 1
ATOM 840 O O . ILE A 1 107 ? 11.844 7.544 -16.490 1.00 76.50 107 ILE A O 1
ATOM 844 N N . SER A 1 108 ? 10.182 9.015 -16.164 1.00 79.19 108 SER A N 1
ATOM 845 C CA . SER A 1 108 ? 10.387 9.686 -17.458 1.00 79.19 108 SER A CA 1
ATOM 846 C C . SER A 1 108 ? 11.800 10.261 -17.604 1.00 79.19 108 SER A C 1
ATOM 848 O O . SER A 1 108 ? 12.427 10.087 -18.645 1.00 79.19 108 SER A O 1
ATOM 850 N N . GLN A 1 109 ? 12.347 10.860 -16.540 1.00 79.00 109 GLN A N 1
ATOM 851 C CA . GLN A 1 109 ? 13.723 11.378 -16.543 1.00 79.00 109 GLN A CA 1
ATOM 852 C C . GLN A 1 109 ? 14.777 10.265 -16.659 1.00 79.00 109 GLN A C 1
ATOM 854 O O . GLN A 1 109 ? 15.811 10.455 -17.299 1.00 79.00 109 GLN A O 1
ATOM 859 N N . SER A 1 110 ? 14.519 9.097 -16.063 1.00 71.31 110 SER A N 1
ATOM 860 C CA . SER A 1 110 ? 15.408 7.931 -16.163 1.00 71.31 110 SER A CA 1
ATOM 861 C C . SER A 1 110 ? 15.495 7.400 -17.601 1.00 71.31 110 SER A C 1
ATOM 863 O O . SER A 1 110 ? 16.576 7.062 -18.088 1.00 71.31 110 SER A O 1
ATOM 865 N N . ILE A 1 111 ? 14.368 7.399 -18.323 1.00 70.94 111 ILE A N 1
ATOM 866 C CA . ILE A 1 111 ? 14.292 6.956 -19.725 1.00 70.94 111 ILE A CA 1
ATOM 867 C C . ILE A 1 111 ? 15.089 7.879 -20.646 1.00 70.94 111 ILE A C 1
ATOM 869 O O . ILE A 1 111 ? 15.812 7.393 -21.520 1.00 70.94 111 ILE A O 1
ATOM 873 N N . ASP A 1 112 ? 14.977 9.194 -20.459 1.00 72.06 112 ASP A N 1
ATOM 874 C CA . ASP A 1 112 ? 15.722 10.167 -21.263 1.00 72.06 112 ASP A CA 1
ATOM 875 C C . ASP A 1 112 ? 17.237 10.017 -21.057 1.00 72.06 112 ASP A C 1
ATOM 877 O O . ASP A 1 112 ? 17.999 10.036 -22.028 1.00 72.06 112 ASP A O 1
ATOM 881 N N . GLY A 1 113 ? 17.669 9.750 -19.819 1.00 65.62 113 GLY A N 1
ATOM 882 C CA . GLY A 1 113 ? 19.059 9.406 -19.507 1.00 65.62 113 GLY A CA 1
ATOM 883 C C . GLY A 1 113 ? 19.531 8.133 -20.217 1.00 65.62 113 GLY A C 1
ATOM 884 O O . GLY A 1 113 ? 20.584 8.134 -20.854 1.00 65.62 113 GLY A O 1
ATOM 885 N N . LEU A 1 114 ? 18.729 7.063 -20.184 1.00 64.50 114 LEU A N 1
ATOM 886 C CA . LEU A 1 114 ? 19.053 5.786 -20.832 1.00 64.50 114 LEU A CA 1
ATOM 887 C C . LEU A 1 114 ? 19.123 5.898 -22.367 1.00 64.50 114 LEU A C 1
ATOM 889 O O . LEU A 1 114 ? 19.980 5.281 -23.005 1.00 64.50 114 LEU A O 1
ATOM 893 N N . ARG A 1 115 ? 18.244 6.702 -22.979 1.00 62.22 115 ARG A N 1
ATOM 894 C CA . ARG A 1 115 ? 18.242 6.949 -24.432 1.00 62.22 115 ARG A CA 1
ATOM 895 C C . ARG A 1 115 ? 19.518 7.637 -24.910 1.00 62.22 115 ARG A C 1
ATOM 897 O O . ARG A 1 115 ? 20.012 7.297 -25.985 1.00 62.22 115 ARG A O 1
ATOM 904 N N . LEU A 1 116 ? 20.060 8.556 -24.113 1.00 61.69 116 LEU A N 1
ATOM 905 C CA . LEU A 1 116 ? 21.313 9.248 -24.418 1.00 61.69 116 LEU A CA 1
ATOM 906 C C . LEU A 1 116 ? 22.519 8.296 -24.370 1.00 61.69 116 LEU A C 1
ATOM 908 O O . LEU A 1 116 ? 23.380 8.369 -25.244 1.00 61.69 116 LEU A O 1
ATOM 912 N N . THR A 1 117 ? 22.547 7.344 -23.430 1.00 58.41 117 THR A N 1
ATOM 913 C CA . THR A 1 117 ? 23.633 6.352 -23.316 1.00 58.41 117 THR A CA 1
ATOM 914 C C . THR A 1 117 ? 23.663 5.361 -24.488 1.00 58.41 117 THR A C 1
ATOM 916 O O . THR A 1 117 ? 24.737 5.010 -24.970 1.00 58.41 117 THR A O 1
ATOM 919 N N . ILE A 1 118 ? 22.500 4.928 -24.992 1.00 59.88 118 ILE A N 1
ATOM 920 C CA . ILE A 1 118 ? 22.405 3.990 -26.131 1.00 59.88 118 ILE A CA 1
ATOM 921 C C . ILE A 1 118 ? 22.694 4.695 -27.475 1.00 59.88 118 ILE A C 1
ATOM 923 O O . ILE A 1 118 ? 23.121 4.052 -28.432 1.00 59.88 118 ILE A O 1
ATOM 927 N N . GLY A 1 119 ? 22.501 6.017 -27.551 1.00 61.34 119 GLY A N 1
ATOM 928 C CA . GLY A 1 119 ? 22.706 6.839 -28.752 1.00 61.34 119 GLY A CA 1
ATOM 929 C C . GLY A 1 119 ? 24.164 7.148 -29.123 1.00 61.34 119 GLY A C 1
ATOM 930 O O . GLY A 1 119 ? 24.395 7.789 -30.144 1.00 61.34 119 GLY A O 1
ATOM 931 N N . GLY A 1 120 ? 25.147 6.689 -28.340 1.00 55.44 120 GLY A N 1
ATOM 932 C CA . GLY A 1 120 ? 26.565 6.716 -28.724 1.00 55.44 120 GLY A CA 1
ATOM 933 C C . GLY A 1 120 ? 27.370 7.951 -28.304 1.00 55.44 120 GLY A C 1
ATOM 934 O O . GLY A 1 120 ? 28.544 8.039 -28.654 1.00 55.44 120 GLY A O 1
ATOM 935 N N . SER A 1 121 ? 26.814 8.880 -27.523 1.00 52.75 121 SER A N 1
ATOM 936 C CA . SER A 1 121 ? 27.585 9.990 -26.950 1.00 52.75 121 SER A CA 1
ATOM 937 C C . SER A 1 121 ? 27.575 9.925 -25.427 1.00 52.75 121 SER A C 1
ATOM 939 O O . SER A 1 121 ? 26.529 10.072 -24.804 1.00 52.75 121 SER A O 1
ATOM 941 N N . THR A 1 122 ? 28.769 9.765 -24.853 1.00 50.03 122 THR A N 1
ATOM 942 C CA . THR A 1 122 ? 29.115 9.691 -23.422 1.00 50.03 122 THR A CA 1
ATOM 943 C C . THR A 1 122 ? 28.690 8.432 -22.654 1.00 50.03 122 THR A C 1
ATOM 945 O O . THR A 1 122 ? 27.521 8.074 -22.549 1.00 50.03 122 THR A O 1
ATOM 948 N N . THR A 1 123 ? 29.695 7.805 -22.032 1.00 44.34 123 THR A N 1
ATOM 949 C CA . THR A 1 123 ? 29.618 6.869 -20.902 1.00 44.34 123 THR A CA 1
ATOM 950 C C . THR A 1 123 ? 28.975 7.561 -19.697 1.00 44.34 123 THR A C 1
ATOM 952 O O . THR A 1 123 ? 29.645 7.911 -18.727 1.00 44.34 123 THR A O 1
ATOM 955 N N . GLY A 1 124 ? 27.676 7.835 -19.782 1.00 45.03 124 GLY A N 1
ATOM 956 C CA . GLY A 1 124 ? 26.875 8.265 -18.646 1.00 45.03 124 GLY A CA 1
ATOM 957 C C . GLY A 1 124 ? 26.688 7.072 -17.722 1.00 45.03 124 GLY A C 1
ATOM 958 O O . GLY A 1 124 ? 26.023 6.103 -18.080 1.00 45.03 124 GLY A O 1
ATOM 959 N N . THR A 1 125 ? 27.318 7.113 -16.555 1.00 44.06 125 THR A N 1
ATOM 960 C CA . THR A 1 125 ? 27.089 6.151 -15.481 1.00 44.06 125 THR A CA 1
ATOM 961 C C . THR A 1 125 ? 25.602 6.140 -15.126 1.00 44.06 125 THR A C 1
ATOM 963 O O . THR A 1 125 ? 25.034 7.152 -14.721 1.00 44.06 125 THR A O 1
ATOM 966 N N . LEU A 1 126 ? 24.968 4.976 -15.280 1.00 49.72 126 LEU A N 1
ATOM 967 C CA . LEU A 1 126 ? 23.542 4.713 -15.050 1.00 49.72 126 LEU A CA 1
ATOM 968 C C . LEU A 1 126 ? 23.146 4.760 -13.554 1.00 49.72 126 LEU A C 1
ATOM 970 O O . LEU A 1 126 ? 22.293 4.001 -13.108 1.00 49.72 126 LEU A O 1
ATOM 974 N N . SER A 1 127 ? 23.824 5.573 -12.739 1.00 50.00 127 SER A N 1
ATOM 975 C CA . SER A 1 127 ? 23.946 5.341 -11.294 1.00 50.00 127 SER A CA 1
ATOM 976 C C . SER A 1 127 ? 23.418 6.463 -10.404 1.00 50.00 127 SER A C 1
ATOM 978 O O . SER A 1 127 ? 23.690 6.452 -9.206 1.00 50.00 127 SER A O 1
ATOM 980 N N . SER A 1 128 ? 22.690 7.443 -10.939 1.00 56.84 128 SER A N 1
ATOM 981 C CA . SER A 1 128 ? 22.089 8.483 -10.100 1.00 56.84 128 SER A CA 1
ATOM 982 C C . SER A 1 128 ? 20.574 8.400 -10.170 1.00 56.84 128 SER A C 1
ATOM 984 O O . SER A 1 128 ? 19.935 9.067 -10.980 1.00 56.84 128 SER A O 1
ATOM 986 N N . THR A 1 129 ? 19.999 7.548 -9.316 1.00 61.19 129 THR A N 1
ATOM 987 C CA . THR A 1 129 ? 18.568 7.553 -9.001 1.00 61.19 129 THR A CA 1
ATOM 988 C C . THR A 1 129 ? 18.142 8.997 -8.755 1.00 61.19 129 THR A C 1
ATOM 990 O O . THR A 1 129 ? 18.650 9.640 -7.827 1.00 61.19 129 THR A O 1
ATOM 993 N N . SER A 1 130 ? 17.269 9.524 -9.618 1.00 75.25 130 SER A N 1
ATOM 994 C CA . SER A 1 130 ? 16.912 10.940 -9.603 1.00 75.25 130 SER A CA 1
ATOM 995 C C . SER A 1 130 ? 16.329 11.322 -8.241 1.00 75.25 130 SER A C 1
ATOM 997 O O . SER A 1 130 ? 15.634 10.535 -7.591 1.00 75.25 130 SER A O 1
ATOM 999 N N . ASN A 1 131 ? 16.610 12.542 -7.779 1.00 83.94 131 ASN A N 1
ATOM 1000 C CA . ASN A 1 131 ? 16.112 13.022 -6.485 1.00 83.94 131 ASN A CA 1
ATOM 1001 C C . ASN A 1 131 ? 14.573 12.942 -6.385 1.00 83.94 131 ASN A C 1
ATOM 1003 O O . ASN A 1 131 ? 14.040 12.799 -5.288 1.00 83.94 131 ASN A O 1
ATOM 1007 N N . TRP A 1 132 ? 13.871 12.958 -7.523 1.00 82.38 132 TRP A N 1
ATOM 1008 C CA . TRP A 1 132 ? 12.422 12.778 -7.626 1.00 82.38 132 TRP A CA 1
ATOM 1009 C C . TRP A 1 132 ? 11.953 11.374 -7.242 1.00 82.38 132 TRP A C 1
ATOM 1011 O O . TRP A 1 132 ? 10.983 11.245 -6.499 1.00 82.38 132 TRP A O 1
ATOM 1021 N N . VAL A 1 133 ? 12.667 10.330 -7.673 1.00 80.75 133 VAL A N 1
ATOM 1022 C CA . VAL A 1 133 ? 12.366 8.945 -7.275 1.00 80.75 133 VAL A CA 1
ATOM 1023 C C . VAL A 1 133 ? 12.594 8.775 -5.773 1.00 80.75 133 VAL A C 1
ATOM 1025 O O . VAL A 1 133 ? 11.737 8.236 -5.076 1.00 80.75 133 VAL A O 1
ATOM 1028 N N . LYS A 1 134 ? 13.688 9.337 -5.239 1.00 84.81 134 LYS A N 1
ATOM 1029 C CA . LYS A 1 134 ? 13.964 9.326 -3.789 1.00 84.81 134 LYS A CA 1
ATOM 1030 C C . LYS A 1 134 ? 12.858 10.020 -2.992 1.00 84.81 134 LYS A C 1
ATOM 1032 O O . LYS A 1 134 ? 12.427 9.507 -1.961 1.00 84.81 134 LYS A O 1
ATOM 1037 N N . ALA A 1 135 ? 12.389 11.170 -3.478 1.00 87.69 135 ALA A N 1
ATOM 1038 C CA . ALA A 1 135 ? 11.298 11.912 -2.860 1.00 87.69 135 ALA A CA 1
ATOM 1039 C C . ALA A 1 135 ? 9.979 11.126 -2.899 1.00 87.69 135 ALA A C 1
ATOM 1041 O O . ALA A 1 135 ? 9.307 11.038 -1.874 1.00 87.69 135 ALA A O 1
ATOM 1042 N N . SER A 1 136 ? 9.636 10.508 -4.036 1.00 87.94 136 SER A N 1
ATOM 1043 C CA . SER A 1 136 ? 8.428 9.682 -4.149 1.00 87.94 136 SER A CA 1
ATOM 1044 C C . SER A 1 136 ? 8.439 8.527 -3.147 1.00 87.94 136 SER A C 1
ATOM 1046 O O . SER A 1 136 ? 7.508 8.378 -2.355 1.00 87.94 136 SER A O 1
ATOM 1048 N N . ILE A 1 137 ? 9.541 7.775 -3.090 1.00 86.50 137 ILE A N 1
ATOM 1049 C CA . ILE A 1 137 ? 9.690 6.633 -2.178 1.00 86.50 137 ILE A CA 1
ATOM 1050 C C . ILE A 1 137 ? 9.551 7.073 -0.719 1.00 86.50 137 ILE A C 1
ATOM 1052 O O . ILE A 1 137 ? 8.912 6.385 0.076 1.00 86.50 137 ILE A O 1
ATOM 1056 N N . LEU A 1 138 ? 10.073 8.250 -0.369 1.00 89.31 138 LEU A N 1
ATOM 1057 C CA . LEU A 1 138 ? 9.918 8.818 0.968 1.00 89.31 138 LEU A CA 1
ATOM 1058 C C . LEU A 1 138 ? 8.459 9.187 1.283 1.00 89.31 138 LEU A C 1
ATOM 1060 O O . LEU A 1 138 ? 7.994 8.914 2.391 1.00 89.31 138 LEU A O 1
ATOM 1064 N N . ILE A 1 139 ? 7.717 9.753 0.326 1.00 89.88 139 ILE A N 1
ATOM 1065 C CA . ILE A 1 139 ? 6.285 10.059 0.495 1.00 89.88 139 ILE A CA 1
ATOM 1066 C C . ILE A 1 139 ? 5.483 8.767 0.687 1.00 89.88 139 ILE A C 1
ATOM 1068 O O . ILE A 1 139 ? 4.666 8.675 1.606 1.00 89.88 139 ILE A O 1
ATOM 1072 N N . ILE A 1 140 ? 5.740 7.751 -0.138 1.00 87.19 140 ILE A N 1
ATOM 1073 C CA . ILE A 1 140 ? 5.089 6.436 -0.058 1.00 87.19 140 ILE A CA 1
ATOM 1074 C C . ILE A 1 140 ? 5.390 5.759 1.288 1.00 87.19 140 ILE A C 1
ATOM 1076 O O . ILE A 1 140 ? 4.496 5.205 1.938 1.00 87.19 140 ILE A O 1
ATOM 1080 N N . PHE A 1 141 ? 6.639 5.837 1.745 1.00 89.00 141 PHE A N 1
ATOM 1081 C CA . PHE A 1 141 ? 7.050 5.325 3.047 1.00 89.00 141 PHE A CA 1
ATOM 1082 C C . PHE A 1 141 ? 6.322 6.040 4.192 1.00 89.00 141 PHE A C 1
ATOM 1084 O O . PHE A 1 141 ? 5.778 5.385 5.082 1.00 89.00 141 PHE A O 1
ATOM 1091 N N . LEU A 1 142 ? 6.229 7.371 4.143 1.00 90.44 142 LEU A N 1
ATOM 1092 C CA . LEU A 1 142 ? 5.511 8.155 5.147 1.00 90.44 142 LEU A CA 1
ATOM 1093 C C . LEU A 1 142 ? 4.014 7.807 5.182 1.00 90.44 142 LEU A C 1
ATOM 1095 O O . LEU A 1 142 ? 3.452 7.617 6.261 1.00 90.44 142 LEU A O 1
ATOM 1099 N N . ALA A 1 143 ? 3.380 7.649 4.017 1.00 88.06 143 ALA A N 1
ATOM 1100 C CA . ALA A 1 143 ? 1.988 7.206 3.915 1.00 88.06 143 ALA A CA 1
ATOM 1101 C C . ALA A 1 143 ? 1.781 5.813 4.537 1.00 88.06 143 ALA A C 1
ATOM 1103 O O . ALA A 1 143 ? 0.771 5.569 5.203 1.00 88.06 143 ALA A O 1
ATOM 1104 N N . THR A 1 144 ? 2.761 4.922 4.376 1.00 89.44 144 THR A N 1
ATOM 1105 C CA . THR A 1 144 ? 2.753 3.585 4.981 1.00 89.44 144 THR A CA 1
ATOM 1106 C C . THR A 1 144 ? 2.881 3.660 6.505 1.00 89.44 144 THR A C 1
ATOM 1108 O O . THR A 1 144 ? 2.123 2.999 7.214 1.00 89.44 144 THR A O 1
ATOM 1111 N N . LEU A 1 145 ? 3.770 4.507 7.037 1.00 89.69 145 LEU A N 1
ATOM 1112 C CA . LEU A 1 145 ? 3.902 4.717 8.485 1.00 89.69 145 LEU A CA 1
ATOM 1113 C C . LEU A 1 145 ? 2.609 5.241 9.114 1.00 89.69 145 LEU A C 1
ATOM 1115 O O . LEU A 1 145 ? 2.197 4.752 10.167 1.00 89.69 145 LEU A O 1
ATOM 1119 N N . ILE A 1 146 ? 1.944 6.193 8.454 1.00 88.94 146 ILE A N 1
ATOM 1120 C CA . ILE A 1 146 ? 0.645 6.718 8.897 1.00 88.94 146 ILE A CA 1
ATOM 1121 C C . ILE A 1 146 ? -0.388 5.585 8.961 1.00 88.94 146 ILE A C 1
ATOM 1123 O O . ILE A 1 146 ? -1.090 5.439 9.963 1.00 88.94 146 ILE A O 1
ATOM 1127 N N . GLN A 1 147 ? -0.452 4.730 7.939 1.00 88.12 147 GLN A N 1
ATOM 1128 C CA . GLN A 1 147 ? -1.371 3.590 7.923 1.00 88.12 147 GLN A CA 1
ATOM 1129 C C . GLN A 1 147 ? -1.084 2.587 9.055 1.00 88.12 147 GLN A C 1
ATOM 1131 O O . GLN A 1 147 ? -2.012 2.137 9.739 1.00 88.12 147 GLN A O 1
ATOM 1136 N N . VAL A 1 148 ? 0.188 2.250 9.287 1.00 89.81 148 VAL A N 1
ATOM 1137 C CA . VAL A 1 148 ? 0.603 1.358 10.383 1.00 89.81 148 VAL A CA 1
ATOM 1138 C C . VAL A 1 148 ? 0.193 1.960 11.725 1.00 89.81 148 VAL A C 1
ATOM 1140 O O . VAL A 1 148 ? -0.411 1.274 12.550 1.00 89.81 148 VAL A O 1
ATOM 1143 N N . PHE A 1 149 ? 0.432 3.258 11.915 1.00 88.00 149 PHE A N 1
ATOM 1144 C CA . PHE A 1 149 ? 0.048 3.984 13.120 1.00 88.00 149 PHE A CA 1
ATOM 1145 C C . PHE A 1 149 ? -1.467 3.935 13.375 1.00 88.00 149 PHE A C 1
ATOM 1147 O O . PHE A 1 149 ? -1.891 3.622 14.488 1.00 88.00 149 PHE A O 1
ATOM 1154 N N . HIS A 1 150 ? -2.305 4.165 12.358 1.00 86.62 150 HIS A N 1
ATOM 1155 C CA . HIS A 1 150 ? -3.762 4.028 12.497 1.00 86.62 150 HIS A CA 1
ATOM 1156 C C . HIS A 1 150 ? -4.184 2.602 12.865 1.00 86.62 150 HIS A C 1
ATOM 1158 O O . HIS A 1 150 ? -5.034 2.420 13.737 1.00 86.62 150 HIS A O 1
ATOM 1164 N N . THR A 1 151 ? -3.555 1.597 12.255 1.00 86.38 151 THR A N 1
ATOM 1165 C CA . THR A 1 151 ? -3.845 0.182 12.532 1.00 86.38 151 THR A CA 1
ATOM 1166 C C . THR A 1 151 ? -3.509 -0.178 13.981 1.00 86.38 151 THR A C 1
ATOM 1168 O O . THR A 1 151 ? -4.305 -0.814 14.669 1.00 86.38 151 THR A O 1
ATOM 1171 N N . VAL A 1 152 ? -2.358 0.277 14.483 1.00 86.62 152 VAL A N 1
ATOM 1172 C CA . VAL A 1 152 ? -1.939 0.054 15.876 1.00 86.62 152 VAL A CA 1
ATOM 1173 C C . VAL A 1 152 ? -2.881 0.753 16.854 1.00 86.62 152 VAL A C 1
ATOM 1175 O O . VAL A 1 152 ? -3.299 0.135 17.832 1.00 86.62 152 VAL A O 1
ATOM 1178 N N . ASN A 1 153 ? -3.269 2.002 16.580 1.00 84.88 153 ASN A N 1
ATOM 1179 C CA . ASN A 1 153 ? -4.226 2.724 17.421 1.00 84.88 153 ASN A CA 1
ATOM 1180 C C . ASN A 1 153 ? -5.588 2.026 17.474 1.00 84.88 153 ASN A C 1
ATOM 1182 O O . ASN A 1 153 ? -6.174 1.934 18.550 1.00 84.88 153 ASN A O 1
ATOM 1186 N N . LEU A 1 154 ? -6.074 1.497 16.348 1.00 83.25 154 LEU A N 1
ATOM 1187 C CA . LEU A 1 154 ? -7.315 0.723 16.311 1.00 83.25 154 LEU A CA 1
ATOM 1188 C C . LEU A 1 154 ? -7.216 -0.521 17.206 1.00 83.25 154 LEU A C 1
ATOM 1190 O O . LEU A 1 154 ? -8.065 -0.723 18.072 1.00 83.25 154 LEU A O 1
ATOM 1194 N N . ILE A 1 155 ? -6.149 -1.313 17.060 1.00 84.69 155 ILE A N 1
ATOM 1195 C CA . ILE A 1 155 ? -5.921 -2.520 17.874 1.00 84.69 155 ILE A CA 1
ATOM 1196 C C . ILE A 1 155 ? -5.833 -2.166 19.361 1.00 84.69 155 ILE A C 1
ATOM 1198 O O . ILE A 1 155 ? -6.384 -2.864 20.215 1.00 84.69 155 ILE A O 1
ATOM 1202 N N . TRP A 1 156 ? -5.143 -1.077 19.684 1.00 86.69 156 TRP A N 1
ATOM 1203 C CA . TRP A 1 156 ? -4.973 -0.625 21.055 1.00 86.69 156 TRP A CA 1
ATOM 1204 C C . TRP A 1 156 ? -6.289 -0.159 21.685 1.00 86.69 156 TRP A C 1
ATOM 1206 O O . TRP A 1 156 ? -6.565 -0.506 22.834 1.00 86.69 156 TRP A O 1
ATOM 1216 N N . LEU A 1 157 ? -7.135 0.554 20.933 1.00 81.94 157 LEU A N 1
ATOM 1217 C CA . LEU A 1 157 ? -8.477 0.935 21.382 1.00 81.94 157 LEU A CA 1
ATOM 1218 C C . LEU A 1 157 ? -9.367 -0.295 21.585 1.00 81.94 157 LEU A C 1
ATOM 1220 O O . LEU A 1 157 ? -10.020 -0.400 22.621 1.00 81.94 157 LEU A O 1
ATOM 1224 N N . CYS A 1 158 ? -9.330 -1.264 20.667 1.00 80.69 158 CYS A N 1
ATOM 1225 C CA . CYS A 1 158 ? -10.064 -2.522 20.821 1.00 80.69 158 CYS A CA 1
ATOM 1226 C C . CYS A 1 158 ? -9.644 -3.292 22.080 1.00 80.69 158 CYS A C 1
ATOM 1228 O O . CYS A 1 158 ? -10.498 -3.845 22.766 1.00 80.69 158 CYS A O 1
ATOM 1230 N N . ARG A 1 159 ? -8.351 -3.297 22.431 1.00 83.44 159 ARG A N 1
ATOM 1231 C CA . ARG A 1 159 ? -7.862 -3.937 23.668 1.00 83.44 159 ARG A CA 1
ATOM 1232 C C . ARG A 1 159 ? -8.285 -3.213 24.944 1.00 83.44 159 ARG A C 1
ATOM 1234 O O . ARG A 1 159 ? -8.296 -3.833 26.002 1.00 83.44 159 ARG A O 1
ATOM 1241 N N . ARG A 1 160 ? -8.579 -1.915 24.866 1.00 82.44 160 ARG A N 1
ATOM 1242 C CA . ARG A 1 160 ? -8.985 -1.102 26.020 1.00 82.44 160 ARG A CA 1
ATOM 1243 C C . ARG A 1 160 ? -10.476 -1.139 26.312 1.00 82.44 160 ARG A C 1
ATOM 1245 O O . ARG A 1 160 ? -10.852 -0.703 27.395 1.00 82.44 160 ARG A O 1
ATOM 1252 N N . ALA A 1 161 ? -11.307 -1.627 25.393 1.00 75.00 161 ALA A N 1
ATOM 1253 C CA . ALA A 1 161 ? -12.730 -1.780 25.655 1.00 75.00 161 ALA A CA 1
ATOM 1254 C C . ALA A 1 161 ? -12.910 -2.728 26.859 1.00 75.00 161 ALA A C 1
ATOM 1256 O O . ALA A 1 161 ? -12.530 -3.899 26.763 1.00 75.00 161 ALA A O 1
ATOM 1257 N N . PRO A 1 162 ? -13.415 -2.240 28.009 1.00 62.88 162 PRO A N 1
ATOM 1258 C CA . PRO A 1 162 ? -13.578 -3.076 29.186 1.00 62.88 162 PRO A CA 1
ATOM 1259 C C . PRO A 1 162 ? -14.535 -4.209 28.829 1.00 62.88 162 PRO A C 1
ATOM 1261 O O . PRO A 1 162 ? -15.652 -3.957 28.371 1.00 62.88 162 PRO A O 1
ATOM 1264 N N . GLN A 1 163 ? -14.099 -5.457 29.020 1.00 61.38 163 GLN A N 1
ATOM 1265 C CA . GLN A 1 163 ? -15.015 -6.587 28.954 1.00 61.38 163 GLN A CA 1
ATOM 1266 C C . GLN A 1 163 ? -16.074 -6.355 30.021 1.00 61.38 163 GLN A C 1
ATOM 1268 O O . GLN A 1 163 ? -15.778 -6.372 31.216 1.00 61.38 163 GLN A O 1
ATOM 1273 N N . LYS A 1 164 ? -17.289 -6.031 29.579 1.00 56.44 164 LYS A N 1
ATOM 1274 C CA . LYS A 1 164 ? -18.409 -5.803 30.479 1.00 56.44 164 LYS A CA 1
ATOM 1275 C C . LYS A 1 164 ? -18.626 -7.127 31.220 1.00 56.44 164 LYS A C 1
ATOM 1277 O O . LYS A 1 164 ? -18.883 -8.122 30.548 1.00 56.44 164 LYS A O 1
ATOM 1282 N N . PRO A 1 165 ? -18.469 -7.178 32.553 1.00 52.84 165 PRO A N 1
ATOM 1283 C CA . PRO A 1 165 ? -18.663 -8.414 33.292 1.00 52.84 165 PRO A CA 1
ATOM 1284 C C . PRO A 1 165 ? -20.114 -8.854 33.101 1.00 52.84 165 PRO A C 1
ATOM 1286 O O . PRO A 1 165 ? -21.052 -8.168 33.509 1.00 52.84 165 PRO A O 1
ATOM 1289 N N . GLU A 1 166 ? -20.279 -9.978 32.413 1.00 56.75 166 GLU A N 1
ATOM 1290 C CA . GLU A 1 166 ? -21.546 -10.599 32.035 1.00 56.75 166 GLU A CA 1
ATOM 1291 C C . GLU A 1 166 ? -22.189 -11.287 33.250 1.00 56.75 166 GLU A C 1
ATOM 1293 O O . GLU A 1 166 ? -22.424 -12.487 33.289 1.00 56.75 166 GLU A O 1
ATOM 1298 N N . HIS A 1 167 ? -22.431 -10.504 34.299 1.00 56.50 167 HIS A N 1
ATOM 1299 C CA . HIS A 1 167 ? -23.103 -10.935 35.520 1.00 56.50 167 HIS A CA 1
ATOM 1300 C C . HIS A 1 167 ? -24.205 -9.931 35.874 1.00 56.50 167 HIS A C 1
ATOM 1302 O O . HIS A 1 167 ? -24.227 -9.339 36.950 1.00 56.50 167 HIS A O 1
ATOM 1308 N N . LEU A 1 168 ? -25.142 -9.717 34.947 1.00 56.94 168 LEU A N 1
ATOM 1309 C CA . LEU A 1 168 ? -26.418 -9.082 35.267 1.00 56.94 168 LEU A CA 1
ATOM 1310 C C . LEU A 1 168 ? -27.500 -10.157 35.346 1.00 56.94 168 LEU A C 1
ATOM 1312 O O . LEU A 1 168 ? -27.936 -10.733 34.357 1.00 56.94 168 LEU A O 1
ATOM 1316 N N . ASN A 1 169 ? -27.850 -10.421 36.601 1.00 66.38 169 ASN A N 1
ATOM 1317 C CA . ASN A 1 169 ? -28.942 -11.236 37.100 1.00 66.38 169 ASN A CA 1
ATOM 1318 C C . ASN A 1 169 ? -30.215 -11.101 36.225 1.00 66.38 169 ASN A C 1
ATOM 1320 O O . ASN A 1 169 ? -30.758 -9.998 36.141 1.00 66.38 169 ASN A O 1
ATOM 1324 N N . PRO A 1 170 ? -30.725 -12.189 35.613 1.00 66.81 170 PRO A N 1
ATOM 1325 C CA . PRO A 1 170 ? -31.871 -12.156 34.695 1.00 66.81 170 PRO A CA 1
ATOM 1326 C C . PRO A 1 170 ? -33.219 -11.791 35.347 1.00 66.81 170 PRO A C 1
ATOM 1328 O O . PRO A 1 170 ? -34.234 -11.748 34.659 1.00 66.81 170 PRO A O 1
ATOM 1331 N N . ASN A 1 171 ? -33.255 -11.498 36.650 1.00 69.75 171 ASN A N 1
ATOM 1332 C CA . ASN A 1 171 ? -34.500 -11.335 37.399 1.00 69.75 171 ASN A CA 1
ATOM 1333 C C . ASN A 1 171 ? -34.847 -9.888 37.795 1.00 69.75 171 ASN A C 1
ATOM 1335 O O . ASN A 1 171 ? -35.668 -9.724 38.691 1.00 69.75 171 ASN A O 1
ATOM 1339 N N . SER A 1 172 ? -34.276 -8.834 37.189 1.00 58.28 172 SER A N 1
ATOM 1340 C CA . SER A 1 172 ? -34.734 -7.456 37.467 1.00 58.28 172 SER A CA 1
ATOM 1341 C C . SER A 1 172 ? -35.831 -7.015 36.482 1.00 58.28 172 SER A C 1
ATOM 1343 O O . SER A 1 172 ? -35.522 -6.759 35.314 1.00 58.28 172 SER A O 1
ATOM 1345 N N . PRO A 1 173 ? -37.101 -6.886 36.909 1.00 64.12 173 PRO A N 1
ATOM 1346 C CA . PRO A 1 173 ? -38.150 -6.323 36.081 1.00 64.12 173 PRO A CA 1
ATOM 1347 C C . PRO A 1 173 ? -38.098 -4.791 36.123 1.00 64.12 173 PRO A C 1
ATOM 1349 O O . PRO A 1 173 ? -37.854 -4.188 37.164 1.00 64.12 173 PRO A O 1
ATOM 1352 N N . SER A 1 174 ? -38.449 -4.185 34.990 1.00 54.91 174 SER A N 1
ATOM 1353 C CA . SER A 1 174 ? -38.819 -2.776 34.797 1.00 54.91 174 SER A CA 1
ATOM 1354 C C . SER A 1 174 ? -37.697 -1.726 34.758 1.00 54.91 174 SER A C 1
ATOM 1356 O O . SER A 1 174 ? -37.225 -1.226 35.769 1.00 54.91 174 SER A O 1
ATOM 1358 N N . ALA A 1 175 ? -37.370 -1.298 33.537 1.00 45.28 175 ALA A N 1
ATOM 1359 C CA . ALA A 1 175 ? -37.351 0.118 33.172 1.00 45.28 175 ALA A CA 1
ATOM 1360 C C . ALA A 1 175 ? -37.411 0.215 31.643 1.00 45.28 175 ALA A C 1
ATOM 1362 O O . ALA A 1 175 ? -36.416 0.089 30.932 1.00 45.28 175 ALA A O 1
ATOM 1363 N N . SER A 1 176 ? -38.629 0.389 31.145 1.00 53.75 176 SER A N 1
ATOM 1364 C CA . SER A 1 176 ? -38.950 0.780 29.779 1.00 53.75 176 SER A CA 1
ATOM 1365 C C . SER A 1 176 ? -38.409 2.186 29.506 1.00 53.75 176 SER A C 1
ATOM 1367 O O . SER A 1 176 ? -39.134 3.169 29.634 1.00 53.75 176 SER A O 1
ATOM 1369 N N . SER A 1 177 ? -37.132 2.282 29.149 1.00 45.88 177 SER A N 1
ATOM 1370 C CA . SER A 1 177 ? -36.572 3.473 28.516 1.00 45.88 177 SER A CA 1
ATOM 1371 C C . SER A 1 177 ? -36.354 3.158 27.051 1.00 45.88 177 SER A C 1
ATOM 1373 O O . SER A 1 177 ? -35.509 2.339 26.693 1.00 45.88 177 SER A O 1
ATOM 1375 N N . SER A 1 178 ? -37.161 3.809 26.219 1.00 44.31 178 SER A N 1
ATOM 1376 C CA . SER A 1 178 ? -37.057 3.869 24.766 1.00 44.31 178 SER A CA 1
ATOM 1377 C C . SER A 1 178 ? -35.741 4.535 24.366 1.00 44.31 178 SER A C 1
ATOM 1379 O O . SER A 1 178 ? -35.704 5.678 23.917 1.00 44.31 178 SER A O 1
ATOM 1381 N N . THR A 1 179 ? -34.632 3.833 24.567 1.00 44.75 179 THR A N 1
ATOM 1382 C CA . THR A 1 179 ? -33.356 4.176 23.959 1.00 44.75 179 THR A CA 1
ATOM 1383 C C . THR A 1 179 ? -33.528 3.887 22.483 1.00 44.75 179 THR A C 1
ATOM 1385 O O . THR A 1 179 ? -33.686 2.739 22.074 1.00 44.75 179 THR A O 1
ATOM 1388 N N . LEU A 1 180 ? -33.581 4.959 21.703 1.00 37.00 180 LEU A N 1
ATOM 1389 C CA . LEU A 1 180 ? -33.629 4.954 20.253 1.00 37.00 180 LEU A CA 1
ATOM 1390 C C . LEU A 1 180 ? -32.312 4.335 19.765 1.00 37.00 180 LEU A C 1
ATOM 1392 O O . LEU A 1 180 ? -31.327 5.023 19.510 1.00 37.00 180 LEU A O 1
ATOM 1396 N N . VAL A 1 181 ? -32.282 3.000 19.743 1.00 44.03 181 VAL A N 1
ATOM 1397 C CA . VAL A 1 181 ? -31.261 2.178 19.104 1.00 44.03 181 VAL A CA 1
ATOM 1398 C C . VAL A 1 181 ? -31.368 2.516 17.629 1.00 44.03 181 VAL A C 1
ATOM 1400 O O . VAL A 1 181 ? -32.204 1.977 16.907 1.00 44.03 181 VAL A O 1
ATOM 1403 N N . PHE A 1 182 ? -30.586 3.510 17.208 1.00 37.28 182 PHE A N 1
ATOM 1404 C CA . PHE A 1 182 ? -30.395 3.821 15.806 1.00 37.28 182 PHE A CA 1
ATOM 1405 C C . PHE A 1 182 ? -29.863 2.539 15.180 1.00 37.28 182 PHE A C 1
ATOM 1407 O O . PHE A 1 182 ? -28.746 2.112 15.466 1.00 37.28 182 PHE A O 1
ATOM 1414 N N . THR A 1 183 ? -30.735 1.870 14.433 1.00 39.31 183 THR A N 1
ATOM 1415 C CA . THR A 1 183 ? -30.498 0.586 13.793 1.00 39.31 183 THR A CA 1
ATOM 1416 C C . THR A 1 183 ? -29.257 0.690 12.926 1.00 39.31 183 THR A C 1
ATOM 1418 O O . THR A 1 183 ? -29.304 1.139 11.780 1.00 39.31 183 THR A O 1
ATOM 1421 N N . SER A 1 184 ? -28.147 0.238 13.499 1.00 41.41 184 SER A N 1
ATOM 1422 C CA . SER A 1 184 ? -26.888 -0.117 12.859 1.00 41.41 184 SER A CA 1
ATOM 1423 C C . SER A 1 184 ? -27.074 -1.376 11.996 1.00 41.41 184 SER A C 1
ATOM 1425 O O . SER A 1 184 ? -26.255 -2.284 12.005 1.00 41.41 184 SER A O 1
ATOM 1427 N N . ASN A 1 185 ? -28.160 -1.454 11.223 1.00 36.78 185 ASN A N 1
ATOM 1428 C CA . ASN A 1 185 ? -28.593 -2.677 10.540 1.00 36.78 185 ASN A CA 1
ATOM 1429 C C . ASN A 1 185 ? -28.014 -2.815 9.120 1.00 36.78 185 ASN A C 1
ATOM 1431 O O . ASN A 1 185 ? -28.574 -3.517 8.283 1.00 36.78 185 ASN A O 1
ATOM 1435 N N . GLN A 1 186 ? -26.894 -2.158 8.817 1.00 38.91 186 GLN A N 1
ATOM 1436 C CA . GLN A 1 186 ? -26.150 -2.381 7.563 1.00 38.91 186 GLN A CA 1
ATOM 1437 C C . GLN A 1 186 ? -24.640 -2.552 7.770 1.00 38.91 186 GLN A C 1
ATOM 1439 O O . GLN A 1 186 ? -23.924 -2.869 6.826 1.00 38.91 186 GLN A O 1
ATOM 1444 N N . LEU A 1 187 ? -24.159 -2.408 9.006 1.00 42.78 187 LEU A N 1
ATOM 1445 C CA . LEU A 1 187 ? -22.790 -2.746 9.377 1.00 42.78 187 LEU A CA 1
ATOM 1446 C C . LEU A 1 187 ? -22.762 -3.355 10.785 1.00 42.78 187 LEU A C 1
ATOM 1448 O O . LEU A 1 187 ? -21.878 -3.054 11.577 1.00 42.78 187 LEU A O 1
ATOM 1452 N N . GLU A 1 188 ? -23.757 -4.180 11.120 1.00 35.34 188 GLU A N 1
ATOM 1453 C CA . GLU A 1 188 ? -23.625 -5.108 12.241 1.00 35.34 188 GLU A CA 1
ATOM 1454 C C . GLU A 1 188 ? -22.773 -6.294 11.766 1.00 35.34 188 GLU A C 1
ATOM 1456 O O . GLU A 1 188 ? -23.209 -7.058 10.898 1.00 35.34 188 GLU A O 1
ATOM 1461 N N . PRO A 1 189 ? -21.552 -6.483 12.296 1.00 42.16 189 PRO A N 1
ATOM 1462 C CA . PRO A 1 189 ? -20.957 -7.801 12.321 1.00 42.16 189 PRO A CA 1
ATOM 1463 C C . PRO A 1 189 ? -21.796 -8.632 13.298 1.00 42.16 189 PRO A C 1
ATOM 1465 O O . PRO A 1 189 ? -21.560 -8.603 14.504 1.00 42.16 189 PRO A O 1
ATOM 1468 N N . GLU A 1 190 ? -22.787 -9.361 12.777 1.00 37.72 190 GLU A N 1
ATOM 1469 C CA . GLU A 1 190 ? -23.492 -10.437 13.486 1.00 37.72 190 GLU A CA 1
ATOM 1470 C C . GLU A 1 190 ? -22.497 -11.586 13.725 1.00 37.72 190 GLU A C 1
ATOM 1472 O O . GLU A 1 190 ? -22.447 -12.607 13.041 1.00 37.72 190 GLU A O 1
ATOM 1477 N N . LEU A 1 191 ? -21.580 -11.322 14.646 1.00 43.59 191 LEU A N 1
ATOM 1478 C CA . LEU A 1 191 ? -20.423 -12.129 14.978 1.00 43.59 191 LEU A CA 1
ATOM 1479 C C . LEU A 1 191 ? -20.276 -12.143 16.501 1.00 43.59 191 LEU A C 1
ATOM 1481 O O . LEU A 1 191 ? -19.198 -11.974 17.062 1.00 43.59 191 LEU A O 1
ATOM 1485 N N . THR A 1 192 ? -21.407 -12.351 17.173 1.00 39.78 192 THR A N 1
ATOM 1486 C CA . THR A 1 192 ? -21.513 -12.553 18.621 1.00 39.78 192 THR A CA 1
ATOM 1487 C C . THR A 1 192 ? -21.098 -13.960 19.060 1.00 39.78 192 THR A C 1
ATOM 1489 O O . THR A 1 192 ? -21.117 -14.252 20.248 1.00 39.78 192 THR A O 1
ATOM 1492 N N . ASN A 1 193 ? -20.587 -14.797 18.151 1.00 44.44 193 ASN A N 1
ATOM 1493 C CA . ASN A 1 193 ? -19.769 -15.956 18.507 1.00 44.44 193 ASN A CA 1
ATOM 1494 C C . ASN A 1 193 ? -18.299 -15.667 18.173 1.00 44.44 193 ASN A C 1
ATOM 1496 O O . ASN A 1 193 ? -17.857 -15.977 17.073 1.00 44.44 193 ASN A O 1
ATOM 1500 N N . GLY A 1 194 ? -17.597 -15.029 19.121 1.00 51.41 194 GLY A N 1
ATOM 1501 C CA . GLY A 1 194 ? -16.146 -14.898 19.404 1.00 51.41 194 GLY A CA 1
ATOM 1502 C C . GLY A 1 194 ? -15.027 -15.070 18.351 1.00 51.41 194 GLY A C 1
ATOM 1503 O O . GLY A 1 194 ? -13.933 -14.557 18.567 1.00 51.41 194 GLY A O 1
ATOM 1504 N N . GLN A 1 195 ? -15.230 -15.759 17.231 1.00 53.72 195 GLN A N 1
ATOM 1505 C CA . GLN A 1 195 ? -14.173 -16.297 16.371 1.00 53.72 195 GLN A CA 1
ATOM 1506 C C . GLN A 1 195 ? -13.796 -15.405 15.172 1.00 53.72 195 GLN A C 1
ATOM 1508 O O . GLN A 1 195 ? -12.693 -15.515 14.646 1.00 53.72 195 GLN A O 1
ATOM 1513 N N . GLY A 1 196 ? -14.683 -14.528 14.694 1.00 54.56 196 GLY A N 1
ATOM 1514 C CA . GLY A 1 196 ? -14.430 -13.736 13.471 1.00 54.56 196 GLY A CA 1
ATOM 1515 C C . GLY A 1 196 ? -13.806 -12.360 13.710 1.00 54.56 196 GLY A C 1
ATOM 1516 O O . GLY A 1 196 ? -13.185 -11.816 12.801 1.00 54.56 196 GLY A O 1
ATOM 1517 N N . SER A 1 197 ? -13.868 -11.824 14.935 1.00 61.34 197 SER A N 1
ATOM 1518 C CA . SER A 1 197 ? -13.168 -10.577 15.298 1.00 61.34 197 SER A CA 1
ATOM 1519 C C . SER A 1 197 ? -11.638 -10.739 15.236 1.00 61.34 197 SER A C 1
ATOM 1521 O O . SER A 1 197 ? -10.902 -9.847 14.796 1.00 61.34 197 SER A O 1
ATOM 1523 N N . THR A 1 198 ? -11.141 -11.928 15.588 1.00 69.06 198 THR A N 1
ATOM 1524 C CA . THR A 1 198 ? -9.709 -12.245 15.550 1.00 69.06 198 THR A CA 1
ATOM 1525 C C . THR A 1 198 ? -9.172 -12.350 14.125 1.00 69.06 198 THR A C 1
ATOM 1527 O O . THR A 1 198 ? -8.056 -11.900 13.870 1.00 69.06 198 THR A O 1
ATOM 1530 N N . CYS A 1 199 ? -9.956 -12.877 13.179 1.00 70.06 199 CYS A N 1
ATOM 1531 C CA . CYS A 1 199 ? -9.518 -13.044 11.791 1.00 70.06 199 CYS A CA 1
ATOM 1532 C C . CYS A 1 199 ? -9.280 -11.703 11.090 1.00 70.06 199 CYS A C 1
ATOM 1534 O O . CYS A 1 199 ? -8.215 -11.504 10.509 1.00 70.06 199 CYS A O 1
ATOM 1536 N N . THR A 1 200 ? -10.215 -10.757 11.186 1.00 73.50 200 THR A N 1
ATOM 1537 C CA . THR A 1 200 ? -10.060 -9.436 10.550 1.00 73.50 200 THR A CA 1
ATOM 1538 C C . THR A 1 200 ? -8.876 -8.672 11.138 1.00 73.50 200 THR A C 1
ATOM 1540 O O . THR A 1 200 ? -8.086 -8.081 10.402 1.00 73.50 200 THR A O 1
ATOM 1543 N N . THR A 1 201 ? -8.695 -8.744 12.458 1.00 77.31 201 THR A N 1
ATOM 1544 C CA . THR A 1 201 ? -7.561 -8.111 13.145 1.00 77.31 201 THR A CA 1
ATOM 1545 C C . THR A 1 201 ? -6.225 -8.707 12.698 1.00 77.31 201 THR A C 1
ATOM 1547 O O . THR A 1 201 ? -5.274 -7.964 12.455 1.00 77.31 201 THR A O 1
ATOM 1550 N N . LEU A 1 202 ? -6.155 -10.033 12.538 1.00 80.06 202 LEU A N 1
ATOM 1551 C CA . LEU A 1 202 ? -4.968 -10.712 12.018 1.00 80.06 202 LEU A CA 1
ATOM 1552 C C . LE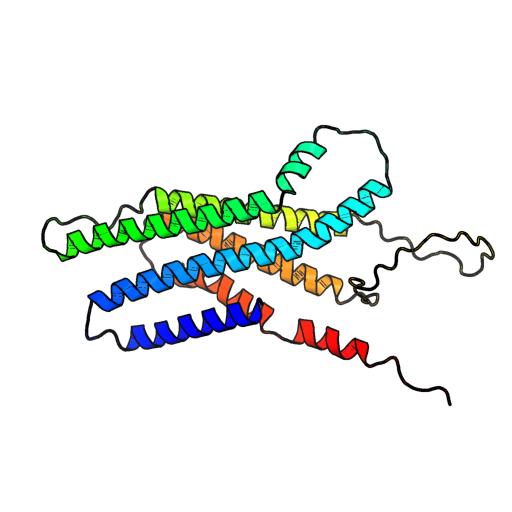U A 1 202 ? -4.670 -10.293 10.579 1.00 80.06 202 LEU A C 1
ATOM 1554 O O . LEU A 1 202 ? -3.543 -9.910 10.299 1.00 80.06 202 LEU A O 1
ATOM 1558 N N . ILE A 1 203 ? -5.667 -10.276 9.691 1.00 81.38 203 ILE A N 1
ATOM 1559 C CA . ILE A 1 203 ? -5.482 -9.874 8.286 1.00 81.38 203 ILE A CA 1
ATOM 1560 C C . ILE A 1 203 ? -4.962 -8.435 8.194 1.00 81.38 203 ILE A C 1
ATOM 1562 O O . ILE A 1 203 ? -4.006 -8.170 7.462 1.00 81.38 203 ILE A O 1
ATOM 1566 N N . LEU A 1 204 ? -5.539 -7.508 8.964 1.00 78.69 204 LEU A N 1
ATOM 1567 C CA . LEU A 1 204 ? -5.097 -6.112 9.004 1.00 78.69 204 LEU A CA 1
ATOM 1568 C C . LEU A 1 204 ? -3.683 -5.973 9.573 1.00 78.69 204 LEU A C 1
ATOM 1570 O O . LEU A 1 204 ? -2.861 -5.248 9.013 1.00 78.69 204 LEU A O 1
ATOM 1574 N N . SER A 1 205 ? -3.377 -6.698 10.650 1.00 83.00 205 SER A N 1
ATOM 1575 C CA . SER A 1 205 ? -2.046 -6.703 11.259 1.00 83.00 205 SER A CA 1
ATOM 1576 C C . SER A 1 205 ? -0.994 -7.264 10.303 1.00 83.00 205 SER A C 1
ATOM 1578 O O . SER A 1 205 ? 0.043 -6.634 10.105 1.00 83.00 205 SER A O 1
ATOM 1580 N N . THR A 1 206 ? -1.275 -8.397 9.663 1.00 83.88 206 THR A N 1
ATOM 1581 C CA . THR A 1 206 ? -0.393 -9.025 8.678 1.00 83.88 206 THR A CA 1
ATOM 1582 C C . THR A 1 206 ? -0.176 -8.108 7.476 1.00 83.88 206 THR A C 1
ATOM 1584 O O . THR A 1 206 ? 0.969 -7.876 7.095 1.00 83.88 206 THR A O 1
ATOM 158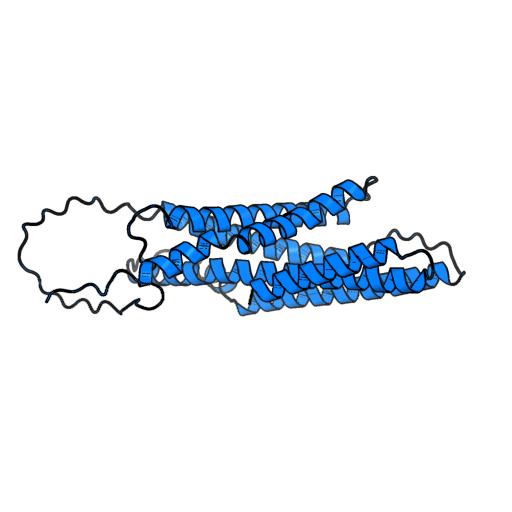7 N N . THR A 1 207 ? -1.240 -7.512 6.930 1.00 82.31 207 THR A N 1
ATOM 1588 C CA . THR A 1 207 ? -1.145 -6.563 5.805 1.00 82.31 207 THR A CA 1
ATOM 1589 C C . THR A 1 207 ? -0.289 -5.349 6.174 1.00 82.31 207 THR A C 1
ATOM 1591 O O . THR A 1 207 ? 0.582 -4.950 5.410 1.00 82.31 207 THR A O 1
ATOM 1594 N N . SER A 1 208 ? -0.475 -4.794 7.373 1.00 85.25 208 SER A N 1
ATOM 1595 C CA . SER A 1 208 ? 0.308 -3.661 7.879 1.00 85.25 208 SER A CA 1
ATOM 1596 C C . SER A 1 208 ? 1.807 -3.982 7.982 1.00 85.25 208 SER A C 1
ATOM 1598 O O . SER A 1 208 ? 2.644 -3.208 7.516 1.00 85.25 208 SER A O 1
ATOM 1600 N N . ILE A 1 209 ? 2.156 -5.162 8.507 1.00 86.75 209 ILE A N 1
ATOM 1601 C CA . ILE A 1 209 ? 3.551 -5.625 8.601 1.00 86.75 209 ILE A CA 1
ATOM 1602 C C . ILE A 1 209 ? 4.167 -5.802 7.207 1.00 86.75 209 ILE A C 1
ATOM 1604 O O . ILE A 1 209 ? 5.296 -5.373 6.976 1.00 86.75 209 ILE A O 1
ATOM 1608 N N . LEU A 1 210 ? 3.429 -6.389 6.263 1.00 84.81 210 LEU A N 1
ATOM 1609 C CA . LEU A 1 210 ? 3.897 -6.606 4.889 1.00 84.81 210 LEU A CA 1
ATOM 1610 C C . LEU A 1 210 ? 4.187 -5.289 4.164 1.00 84.81 210 LEU A C 1
ATOM 1612 O O . LEU A 1 210 ? 5.219 -5.156 3.505 1.00 84.81 210 LEU A O 1
ATOM 1616 N N . LEU A 1 211 ? 3.300 -4.305 4.319 1.00 82.38 211 LEU A N 1
ATOM 1617 C CA . LEU A 1 211 ? 3.479 -2.966 3.761 1.00 82.38 211 LEU A CA 1
ATOM 1618 C C . LEU A 1 211 ? 4.693 -2.260 4.375 1.00 82.38 211 LEU A C 1
ATOM 1620 O O . LEU A 1 211 ? 5.468 -1.634 3.652 1.00 82.38 211 LEU A O 1
ATOM 1624 N N . LEU A 1 212 ? 4.898 -2.406 5.688 1.00 86.94 212 LEU A N 1
ATOM 1625 C CA . LEU A 1 212 ? 6.050 -1.836 6.383 1.00 86.94 212 LEU A CA 1
ATOM 1626 C C . LEU A 1 212 ? 7.370 -2.438 5.885 1.00 86.94 212 LEU A C 1
ATOM 1628 O O . LEU A 1 212 ? 8.293 -1.686 5.576 1.00 86.94 212 LEU A O 1
ATOM 1632 N N . ILE A 1 213 ? 7.447 -3.770 5.768 1.00 88.19 213 ILE A N 1
ATOM 1633 C CA . ILE A 1 213 ? 8.633 -4.465 5.242 1.00 88.19 213 ILE A CA 1
ATOM 1634 C C . ILE A 1 213 ? 8.970 -3.916 3.859 1.00 88.19 213 ILE A C 1
ATOM 1636 O O . ILE A 1 213 ? 10.095 -3.479 3.639 1.00 88.19 213 ILE A O 1
ATOM 1640 N N . ARG A 1 214 ? 7.981 -3.834 2.962 1.00 84.50 214 ARG A N 1
ATOM 1641 C CA . ARG A 1 214 ? 8.180 -3.277 1.620 1.00 84.50 214 ARG A CA 1
ATOM 1642 C C . ARG A 1 214 ? 8.700 -1.841 1.650 1.00 84.50 214 ARG A C 1
ATOM 1644 O O . ARG A 1 214 ? 9.616 -1.513 0.896 1.00 84.50 214 ARG A O 1
ATOM 1651 N N . GLY A 1 215 ? 8.107 -0.986 2.483 1.00 85.38 215 GLY A N 1
ATOM 1652 C CA . GLY A 1 215 ? 8.519 0.409 2.616 1.00 85.38 215 GLY A CA 1
ATOM 1653 C C . GLY A 1 215 ? 9.987 0.524 3.030 1.00 85.38 215 GLY A C 1
ATOM 1654 O O . GLY A 1 215 ? 10.741 1.279 2.421 1.00 85.38 215 GLY A O 1
ATOM 1655 N N . ILE A 1 216 ? 10.413 -0.289 4.001 1.00 87.88 216 ILE A N 1
ATOM 1656 C CA . ILE A 1 216 ? 11.808 -0.355 4.454 1.00 87.88 216 ILE A CA 1
ATOM 1657 C C . ILE A 1 216 ? 12.716 -0.876 3.336 1.00 87.88 216 ILE A C 1
ATOM 1659 O O . ILE A 1 216 ? 13.741 -0.264 3.054 1.00 87.88 216 ILE A O 1
ATOM 1663 N N . THR A 1 217 ? 12.343 -1.967 2.667 1.00 85.12 217 THR A N 1
ATOM 1664 C CA . THR A 1 217 ? 13.118 -2.545 1.560 1.00 85.12 217 THR A CA 1
ATOM 1665 C C . THR A 1 217 ? 13.315 -1.535 0.425 1.00 85.12 217 THR A C 1
ATOM 1667 O O . THR A 1 217 ? 14.438 -1.348 -0.037 1.00 85.12 217 THR A O 1
ATOM 1670 N N . SER A 1 218 ? 12.253 -0.829 0.026 1.00 82.44 218 SER A N 1
ATOM 1671 C CA . SER A 1 218 ? 12.300 0.191 -1.035 1.00 82.44 218 SER A CA 1
ATOM 1672 C C . SER A 1 218 ? 13.207 1.361 -0.649 1.00 82.44 218 SER A C 1
ATOM 1674 O O . SER A 1 218 ? 13.994 1.845 -1.464 1.00 82.44 218 SER A O 1
ATOM 1676 N N . LEU A 1 219 ? 13.148 1.783 0.619 1.00 85.62 219 LEU A N 1
ATOM 1677 C CA . LEU A 1 219 ? 14.035 2.806 1.160 1.00 85.62 219 LEU A CA 1
ATOM 1678 C C . LEU A 1 219 ? 15.499 2.341 1.106 1.00 85.62 219 LEU A C 1
ATOM 1680 O O . LEU A 1 219 ? 16.352 3.053 0.584 1.00 85.62 219 LEU A O 1
ATOM 1684 N N . VAL A 1 220 ? 15.795 1.129 1.581 1.00 86.19 220 VAL A N 1
ATOM 1685 C CA . VAL A 1 220 ? 17.163 0.589 1.609 1.00 86.19 220 VAL A CA 1
ATOM 1686 C C . VAL A 1 220 ? 17.761 0.507 0.207 1.00 86.19 220 VAL A C 1
ATOM 1688 O O . VAL A 1 220 ? 18.871 0.992 0.013 1.00 86.19 220 VAL A O 1
ATOM 1691 N N . ILE A 1 221 ? 17.026 -0.019 -0.775 1.00 81.69 221 ILE A N 1
ATOM 1692 C CA . ILE A 1 221 ? 17.499 -0.131 -2.168 1.00 81.69 221 ILE A CA 1
ATOM 1693 C C . ILE A 1 221 ? 17.807 1.242 -2.769 1.00 81.69 221 ILE A C 1
ATOM 1695 O O . ILE A 1 221 ? 18.765 1.410 -3.516 1.00 81.69 221 ILE A O 1
ATOM 1699 N N . THR A 1 222 ? 17.011 2.250 -2.425 1.00 77.44 222 THR A N 1
ATOM 1700 C CA . THR A 1 222 ? 17.171 3.603 -2.969 1.00 77.44 222 THR A CA 1
ATOM 1701 C C . THR A 1 222 ? 18.403 4.317 -2.419 1.00 77.44 222 THR A C 1
ATOM 1703 O O . THR A 1 222 ? 19.015 5.136 -3.110 1.00 77.44 222 THR A O 1
ATOM 1706 N N . PHE A 1 223 ? 18.751 4.045 -1.161 1.00 78.94 223 PHE A N 1
ATOM 1707 C CA . PHE A 1 223 ? 19.854 4.708 -0.466 1.00 78.94 223 PHE A CA 1
ATOM 1708 C C . PHE A 1 223 ? 21.149 3.896 -0.456 1.00 78.94 223 PHE A C 1
ATOM 1710 O O . PHE A 1 223 ? 22.218 4.480 -0.275 1.00 78.94 223 PHE A O 1
ATOM 1717 N N . GLN A 1 224 ? 21.084 2.583 -0.665 1.00 80.38 224 GLN A N 1
ATOM 1718 C CA . GLN A 1 224 ? 22.253 1.720 -0.735 1.00 80.38 224 GLN A CA 1
ATOM 1719 C C . GLN A 1 224 ? 22.412 1.128 -2.128 1.00 80.38 224 GLN A C 1
ATOM 1721 O O . GLN A 1 224 ? 21.547 0.415 -2.623 1.00 80.38 224 GLN A O 1
ATOM 1726 N N . ASN A 1 225 ? 23.568 1.389 -2.734 1.00 66.12 225 ASN A N 1
ATOM 1727 C CA . ASN A 1 225 ? 23.967 0.769 -3.988 1.00 66.12 225 ASN A CA 1
ATOM 1728 C C . ASN A 1 225 ? 24.317 -0.702 -3.692 1.00 66.12 225 ASN A C 1
ATOM 1730 O O . ASN A 1 225 ? 25.385 -0.989 -3.154 1.00 66.12 225 ASN A O 1
ATOM 1734 N N . GLN A 1 226 ? 23.367 -1.610 -3.909 1.00 62.53 226 GLN A N 1
ATOM 1735 C CA . GLN A 1 226 ? 23.450 -3.009 -3.475 1.00 62.53 226 GLN A CA 1
ATOM 1736 C C . GLN A 1 226 ? 23.851 -3.935 -4.633 1.00 62.53 226 GLN A C 1
ATOM 1738 O O . GLN A 1 226 ? 23.381 -3.774 -5.757 1.00 62.53 226 GLN A O 1
ATOM 1743 N N . ASN A 1 227 ? 24.702 -4.923 -4.334 1.00 59.56 227 ASN A N 1
ATOM 1744 C CA . ASN A 1 227 ? 25.336 -5.793 -5.333 1.00 59.56 227 ASN A CA 1
ATOM 1745 C C . ASN A 1 227 ? 24.463 -6.969 -5.817 1.00 59.56 227 ASN A C 1
ATOM 1747 O O . ASN A 1 227 ? 24.776 -7.536 -6.859 1.00 59.56 227 ASN A O 1
ATOM 1751 N N . ASP A 1 228 ? 23.365 -7.305 -5.127 1.00 75.56 228 ASP A N 1
ATOM 1752 C CA . ASP A 1 228 ? 22.573 -8.510 -5.426 1.00 75.56 228 ASP A CA 1
ATOM 1753 C C . ASP A 1 228 ? 21.105 -8.195 -5.767 1.00 75.56 228 ASP A C 1
ATOM 1755 O O . ASP A 1 228 ? 20.225 -8.303 -4.908 1.00 75.56 228 ASP A O 1
ATOM 1759 N N . PRO A 1 229 ? 20.789 -7.838 -7.023 1.00 71.94 229 PRO A N 1
ATOM 1760 C CA . PRO A 1 229 ? 19.447 -7.395 -7.414 1.00 71.94 229 PRO A CA 1
ATOM 1761 C C . PRO A 1 229 ? 18.351 -8.445 -7.154 1.00 71.94 229 PRO A C 1
ATOM 1763 O O . PRO A 1 229 ? 17.222 -8.102 -6.810 1.00 71.94 229 PRO A O 1
ATOM 1766 N N . ILE A 1 230 ? 18.674 -9.737 -7.267 1.00 76.50 230 ILE A N 1
ATOM 1767 C CA . ILE A 1 230 ? 17.694 -10.838 -7.258 1.00 76.50 230 ILE A CA 1
ATOM 1768 C C . ILE A 1 230 ? 16.945 -10.955 -5.918 1.00 76.50 230 ILE A C 1
ATOM 1770 O O . ILE A 1 230 ? 15.726 -11.161 -5.892 1.00 76.50 230 ILE A O 1
ATOM 1774 N N . ILE A 1 231 ? 17.654 -10.811 -4.795 1.00 77.56 231 ILE A N 1
ATOM 1775 C CA . ILE A 1 231 ? 17.060 -10.939 -3.454 1.00 77.56 231 ILE A CA 1
ATOM 1776 C C . ILE A 1 231 ? 16.106 -9.770 -3.192 1.00 77.56 231 ILE A C 1
ATOM 1778 O O . ILE A 1 231 ? 14.998 -9.960 -2.684 1.00 77.56 231 ILE A O 1
ATOM 1782 N N . TRP A 1 232 ? 16.510 -8.569 -3.604 1.00 78.62 232 TRP A N 1
ATOM 1783 C CA . TRP A 1 232 ? 15.748 -7.339 -3.424 1.00 78.62 232 TRP A CA 1
ATOM 1784 C C . TRP A 1 232 ? 14.439 -7.340 -4.220 1.00 78.62 232 TRP A C 1
ATOM 1786 O O . TRP A 1 232 ? 13.392 -7.017 -3.655 1.00 78.62 232 TRP A O 1
ATOM 1796 N N . TYR A 1 233 ? 14.463 -7.797 -5.477 1.00 73.81 233 TYR A N 1
ATOM 1797 C CA . TYR A 1 233 ? 13.245 -7.944 -6.285 1.00 73.81 233 TYR A CA 1
ATOM 1798 C C . TYR A 1 233 ? 12.249 -8.929 -5.663 1.00 73.81 233 TYR A C 1
ATOM 1800 O O . TYR A 1 233 ? 11.050 -8.653 -5.603 1.00 73.81 233 TYR A O 1
ATOM 1808 N N . THR A 1 234 ? 12.743 -10.046 -5.125 1.00 76.81 234 THR A N 1
ATOM 1809 C CA . THR A 1 234 ? 11.889 -11.047 -4.470 1.00 76.81 234 THR A CA 1
ATOM 1810 C C . THR A 1 234 ? 11.223 -10.475 -3.215 1.00 76.81 234 THR A C 1
ATOM 1812 O O . THR A 1 234 ? 10.025 -10.669 -3.006 1.00 76.81 234 THR A O 1
ATOM 1815 N N . LEU A 1 235 ? 11.968 -9.718 -2.401 1.00 76.81 235 LEU A N 1
ATOM 1816 C CA . LEU A 1 235 ? 11.436 -9.077 -1.194 1.00 76.81 235 LEU A CA 1
ATOM 1817 C 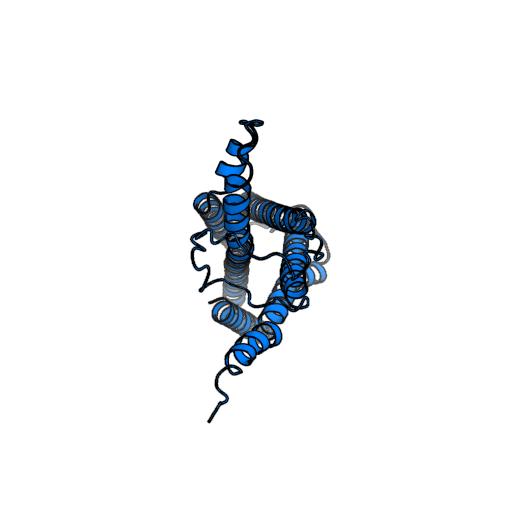C . LEU A 1 235 ? 10.397 -7.991 -1.500 1.00 76.81 235 LEU A C 1
ATOM 1819 O O . LEU A 1 235 ? 9.437 -7.838 -0.748 1.00 76.81 235 LEU A O 1
ATOM 1823 N N . ILE A 1 236 ? 10.575 -7.245 -2.590 1.00 77.81 236 ILE A N 1
ATOM 1824 C CA . ILE A 1 236 ? 9.636 -6.203 -3.023 1.00 77.81 236 ILE A CA 1
ATOM 1825 C C . ILE A 1 236 ? 8.311 -6.807 -3.525 1.00 77.81 236 ILE A C 1
ATOM 1827 O O . ILE A 1 236 ? 7.237 -6.266 -3.231 1.00 77.81 236 ILE A O 1
ATOM 1831 N N . ALA A 1 237 ? 8.373 -7.929 -4.250 1.00 76.00 237 ALA A N 1
ATOM 1832 C CA . ALA A 1 237 ? 7.207 -8.587 -4.845 1.00 76.00 237 ALA A CA 1
ATOM 1833 C C . ALA A 1 237 ? 6.392 -9.429 -3.842 1.00 76.00 237 ALA A C 1
ATOM 1835 O O . ALA A 1 237 ? 5.172 -9.563 -3.974 1.00 76.00 237 ALA A O 1
ATOM 1836 N N . LEU A 1 238 ? 7.041 -9.985 -2.815 1.00 78.00 238 LEU A N 1
ATOM 1837 C CA . LEU A 1 238 ? 6.425 -10.920 -1.868 1.00 78.00 238 LEU A CA 1
ATOM 1838 C C . LEU A 1 238 ? 5.225 -10.348 -1.080 1.00 78.00 238 LEU A C 1
ATOM 1840 O O . LEU A 1 238 ? 4.207 -11.038 -0.991 1.00 78.00 238 LEU A O 1
ATOM 1844 N N . PRO A 1 239 ? 5.262 -9.105 -0.561 1.00 74.31 239 PRO A N 1
ATOM 1845 C CA . PRO A 1 239 ? 4.118 -8.464 0.086 1.00 74.31 239 PRO A CA 1
ATOM 1846 C C . PRO A 1 239 ? 2.869 -8.421 -0.789 1.00 74.31 239 PRO A C 1
ATOM 1848 O O . PRO A 1 239 ? 1.761 -8.618 -0.294 1.00 74.31 239 PRO A O 1
ATOM 1851 N N . GLU A 1 240 ? 3.039 -8.195 -2.091 1.00 70.00 240 GLU A N 1
ATOM 1852 C CA . GLU A 1 240 ? 1.917 -8.109 -3.020 1.00 70.00 240 GLU A CA 1
ATOM 1853 C C . GLU A 1 240 ? 1.329 -9.476 -3.313 1.00 70.00 240 GLU A C 1
ATOM 1855 O O . GLU A 1 240 ? 0.114 -9.637 -3.225 1.00 70.00 240 GLU A O 1
ATOM 1860 N N . LEU A 1 241 ? 2.181 -10.463 -3.598 1.00 75.00 241 LEU A N 1
ATOM 1861 C CA . LEU A 1 241 ? 1.744 -11.837 -3.814 1.00 75.00 241 LEU A CA 1
ATOM 1862 C C . LEU A 1 241 ? 0.990 -12.353 -2.585 1.00 75.00 241 LEU A C 1
ATOM 1864 O O . LEU A 1 241 ? -0.085 -12.933 -2.713 1.00 75.00 241 LEU A O 1
ATOM 1868 N N . LEU A 1 242 ? 1.513 -12.088 -1.386 1.00 74.88 242 LEU A N 1
ATOM 1869 C CA . LEU A 1 242 ? 0.885 -12.532 -0.150 1.00 74.88 242 LEU A CA 1
ATOM 1870 C C . LEU A 1 242 ? -0.434 -11.798 0.116 1.00 74.88 242 LEU A C 1
ATOM 1872 O O . LEU A 1 242 ? -1.393 -12.437 0.536 1.00 74.88 242 LEU A O 1
ATOM 1876 N N . CYS A 1 243 ? -0.526 -10.498 -0.189 1.00 72.06 243 CYS A N 1
ATOM 1877 C CA . CYS A 1 243 ? -1.797 -9.771 -0.135 1.00 72.06 243 CYS A CA 1
ATOM 1878 C C . CYS A 1 243 ? -2.814 -10.352 -1.124 1.00 72.06 243 CYS A C 1
ATOM 1880 O O . CYS A 1 243 ? -3.959 -10.580 -0.745 1.00 72.06 243 CYS A O 1
ATOM 1882 N N . VAL A 1 244 ? -2.407 -10.631 -2.366 1.00 72.06 244 VAL A N 1
ATOM 1883 C CA . VAL A 1 244 ? -3.275 -11.255 -3.376 1.00 72.06 244 VAL A CA 1
ATOM 1884 C C . VAL A 1 244 ? -3.765 -12.606 -2.877 1.00 72.06 244 VAL A C 1
ATOM 1886 O O . VAL A 1 244 ? -4.960 -12.860 -2.936 1.00 72.06 244 VAL A O 1
ATOM 1889 N N . VAL A 1 245 ? -2.884 -13.445 -2.331 1.00 76.75 245 VAL A N 1
ATOM 1890 C CA . VAL A 1 245 ? -3.262 -14.748 -1.769 1.00 76.75 245 VAL A CA 1
ATOM 1891 C C . VAL A 1 245 ? -4.219 -14.575 -0.587 1.00 76.75 245 VAL A C 1
ATOM 1893 O O . VAL A 1 245 ? -5.260 -15.226 -0.569 1.00 76.75 245 VAL A O 1
ATOM 1896 N N . LEU A 1 246 ? -3.943 -13.663 0.353 1.00 69.69 246 LEU A N 1
ATOM 1897 C CA . LEU A 1 246 ? -4.837 -13.393 1.488 1.00 69.69 246 LEU A CA 1
ATOM 1898 C C . LEU A 1 246 ? -6.231 -12.935 1.039 1.00 69.69 246 LEU A C 1
ATOM 1900 O O . LEU A 1 246 ? -7.224 -13.360 1.622 1.00 69.69 246 LEU A O 1
ATOM 1904 N N . TYR A 1 247 ? -6.312 -12.085 0.013 1.00 68.25 247 TYR A N 1
ATOM 1905 C CA . TYR A 1 247 ? -7.585 -11.590 -0.520 1.00 68.25 247 TYR A CA 1
ATOM 1906 C C . TYR A 1 247 ? -8.281 -12.582 -1.457 1.00 68.25 247 TYR A C 1
ATOM 1908 O O . TYR A 1 247 ? -9.504 -12.531 -1.596 1.00 68.25 247 TYR A O 1
ATOM 1916 N N . ALA A 1 248 ? -7.528 -13.465 -2.113 1.00 69.31 248 ALA A N 1
ATOM 1917 C CA . ALA A 1 248 ? -8.054 -14.477 -3.019 1.00 69.31 248 ALA A CA 1
ATOM 1918 C C . ALA A 1 248 ? -8.643 -15.675 -2.276 1.00 69.31 248 ALA A C 1
ATOM 1920 O O . ALA A 1 248 ? -9.495 -16.349 -2.844 1.00 69.31 248 ALA A O 1
ATOM 1921 N N . VAL A 1 249 ? -8.218 -15.941 -1.033 1.00 72.62 249 VAL A N 1
ATOM 1922 C CA . VAL A 1 249 ? -8.764 -17.012 -0.192 1.00 72.62 249 VAL A CA 1
ATOM 1923 C C . VAL A 1 249 ? -10.235 -16.692 0.136 1.00 72.62 249 VAL A C 1
ATOM 1925 O O . VAL A 1 249 ? -10.522 -15.855 0.997 1.00 72.62 249 VAL A O 1
ATOM 1928 N N . PRO A 1 250 ? -11.210 -17.357 -0.521 1.00 54.88 250 PRO A N 1
ATOM 1929 C CA . PRO A 1 250 ? -12.621 -17.002 -0.403 1.00 54.88 250 PRO A CA 1
ATOM 1930 C C . PRO A 1 250 ? -13.202 -17.401 0.952 1.00 54.88 250 PRO A C 1
ATOM 1932 O O . PRO A 1 250 ? -14.320 -17.006 1.264 1.00 54.88 250 PRO A O 1
ATOM 1935 N N . SER A 1 251 ? -12.483 -18.175 1.772 1.00 46.50 251 SER A N 1
ATOM 1936 C CA . SER A 1 251 ? -12.982 -18.672 3.058 1.00 46.50 251 SER A CA 1
ATOM 1937 C C . SER A 1 251 ? -13.229 -17.565 4.089 1.00 46.50 251 SER A C 1
ATOM 1939 O O . SER A 1 251 ? -14.024 -17.778 5.000 1.00 46.50 251 SER A O 1
ATOM 1941 N N . ALA A 1 252 ? -12.670 -16.362 3.907 1.00 49.38 252 ALA A N 1
ATOM 1942 C CA . ALA A 1 252 ? -13.056 -15.183 4.687 1.00 49.38 252 ALA A CA 1
ATOM 1943 C C . ALA A 1 252 ? -14.430 -14.604 4.276 1.00 49.38 252 ALA A C 1
ATOM 1945 O O . ALA A 1 252 ? -15.117 -14.012 5.103 1.00 49.38 252 ALA A O 1
ATOM 1946 N N . MET A 1 253 ? -14.861 -14.792 3.020 1.00 50.66 253 MET A N 1
ATOM 1947 C CA . MET A 1 253 ? -16.145 -14.285 2.505 1.00 50.66 253 MET A CA 1
ATOM 1948 C C . MET A 1 253 ? -17.244 -15.358 2.414 1.00 50.66 253 MET A C 1
ATOM 1950 O O . MET A 1 253 ? -18.423 -15.045 2.563 1.00 50.66 253 MET A O 1
ATOM 1954 N N . ALA A 1 254 ? -16.893 -16.631 2.214 1.00 45.62 254 ALA A N 1
ATOM 1955 C CA . ALA A 1 254 ? -17.847 -17.738 2.101 1.00 45.62 254 ALA A CA 1
ATOM 1956 C C . ALA A 1 254 ? -18.570 -18.032 3.430 1.00 45.62 254 ALA A C 1
ATOM 1958 O O . ALA A 1 254 ? -19.758 -18.356 3.426 1.00 45.62 254 ALA A O 1
ATOM 1959 N N . LEU A 1 255 ? -17.904 -17.820 4.571 1.00 48.22 255 LEU A N 1
ATOM 1960 C CA . LEU A 1 255 ? -18.553 -17.838 5.890 1.00 48.22 255 LEU A CA 1
ATOM 1961 C C . LEU A 1 255 ? -19.582 -16.704 6.056 1.00 48.22 255 LEU A C 1
ATOM 1963 O O . LEU A 1 255 ? -20.576 -16.878 6.755 1.00 48.22 255 LEU A O 1
ATOM 1967 N N . PHE A 1 256 ? -19.397 -15.577 5.362 1.00 45.19 256 PHE A N 1
ATOM 1968 C CA . PHE A 1 256 ? -20.306 -14.427 5.410 1.00 45.19 256 PHE A CA 1
ATOM 1969 C C . PHE A 1 256 ? -21.615 -14.671 4.644 1.00 45.19 256 PHE A C 1
ATOM 1971 O O . PHE A 1 256 ? -22.675 -14.198 5.050 1.00 45.19 256 PHE A O 1
ATOM 1978 N N . VAL A 1 257 ? -21.566 -15.435 3.548 1.00 47.72 257 VAL A N 1
ATOM 1979 C CA . VAL A 1 257 ? -22.756 -15.745 2.735 1.00 47.72 257 VAL A CA 1
ATOM 1980 C C . VAL A 1 257 ? -23.548 -16.920 3.314 1.00 47.72 257 VAL A C 1
ATOM 1982 O O . VAL A 1 257 ? -24.777 -16.913 3.257 1.00 47.72 257 VAL A O 1
ATOM 1985 N N . SER A 1 258 ? -22.883 -17.898 3.939 1.00 44.25 258 SER A N 1
ATOM 1986 C CA . SER A 1 258 ? -23.570 -19.074 4.490 1.00 44.25 258 SER A CA 1
ATOM 1987 C C . SER A 1 258 ? -24.387 -18.788 5.759 1.00 44.25 258 SER A C 1
ATOM 1989 O O . SER A 1 258 ? -25.311 -19.546 6.050 1.00 44.25 258 SER A O 1
ATOM 1991 N N . SER A 1 259 ? -24.103 -17.711 6.502 1.00 47.22 259 SER A N 1
ATOM 1992 C CA . SER A 1 259 ? -24.847 -17.383 7.734 1.00 47.22 259 SER A CA 1
ATOM 1993 C C . SER A 1 259 ? -26.245 -16.806 7.458 1.00 47.22 259 SER A C 1
ATOM 1995 O O . SER A 1 259 ? -27.180 -16.993 8.232 1.00 47.22 259 SER A O 1
ATOM 1997 N N . LYS A 1 260 ? -26.452 -16.173 6.294 1.00 48.84 260 LYS A N 1
ATOM 1998 C CA . LYS A 1 260 ? -27.714 -15.478 5.978 1.00 48.84 260 LYS A CA 1
ATOM 1999 C C . LYS A 1 260 ? -28.862 -16.405 5.545 1.00 48.84 260 LYS A C 1
ATOM 2001 O O . LYS A 1 260 ? -29.982 -15.941 5.355 1.00 48.84 260 LYS A O 1
ATOM 2006 N N . SER A 1 261 ? -28.608 -17.707 5.397 1.00 50.59 261 SER A N 1
ATOM 2007 C CA . SER A 1 261 ? -29.585 -18.687 4.893 1.00 50.59 261 SER A CA 1
ATOM 2008 C C . SER A 1 261 ? -30.218 -19.573 5.983 1.00 50.59 261 SER A C 1
ATOM 2010 O O . SER A 1 261 ? -30.887 -20.552 5.654 1.00 50.59 261 SER A O 1
ATOM 2012 N N . GLY A 1 262 ? -30.017 -19.268 7.271 1.00 52.38 262 GLY A N 1
ATOM 2013 C CA . GLY A 1 262 ? -30.520 -20.092 8.384 1.00 52.38 262 GLY A CA 1
ATOM 2014 C C . GLY A 1 262 ? -31.899 -19.716 8.950 1.00 52.38 262 GLY A C 1
ATOM 2015 O O . GLY A 1 262 ? -32.466 -20.491 9.713 1.00 52.38 262 GLY A O 1
ATOM 2016 N N . GLY A 1 263 ? -32.462 -18.553 8.603 1.00 54.44 263 GLY A N 1
ATOM 2017 C CA . GLY A 1 263 ? -33.604 -17.971 9.331 1.00 54.44 263 GLY A CA 1
ATOM 20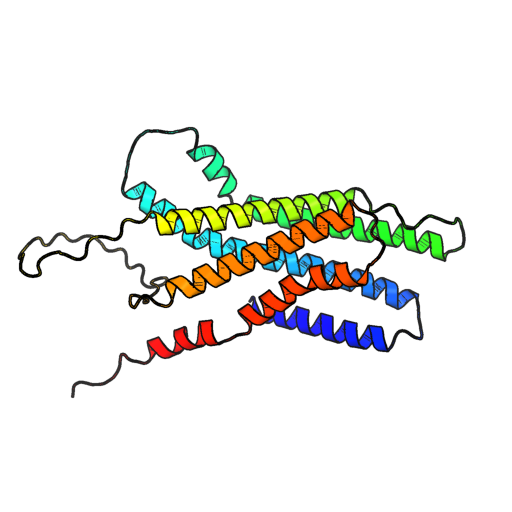18 C C . GLY A 1 263 ? -35.017 -18.372 8.882 1.00 54.44 263 GLY A C 1
ATOM 2019 O O . GLY A 1 263 ? -35.985 -17.928 9.492 1.00 54.44 263 GLY A O 1
ATOM 2020 N N . ALA A 1 264 ? -35.178 -19.186 7.835 1.00 52.38 264 ALA A N 1
ATOM 2021 C CA . ALA A 1 264 ? -36.492 -19.491 7.251 1.00 52.38 264 ALA A CA 1
ATOM 2022 C C . ALA A 1 264 ? -36.822 -20.995 7.285 1.00 52.38 264 ALA A C 1
ATOM 2024 O O . ALA A 1 264 ? -37.015 -21.638 6.257 1.00 52.38 264 ALA A O 1
ATOM 2025 N N . ARG A 1 265 ? -36.887 -21.577 8.484 1.00 52.53 265 ARG A N 1
ATOM 2026 C CA . ARG A 1 265 ? -37.517 -22.887 8.736 1.00 52.53 265 ARG A CA 1
ATOM 2027 C C . ARG A 1 265 ? -38.297 -22.736 10.043 1.00 52.53 265 ARG A C 1
ATOM 2029 O O . ARG A 1 265 ? -37.728 -22.784 11.120 1.00 52.53 265 ARG A O 1
ATOM 2036 N N . GLY A 1 266 ? -39.539 -22.272 10.001 1.00 55.84 266 GLY A N 1
ATOM 2037 C CA . GLY A 1 266 ? -40.676 -23.086 9.587 1.00 55.84 266 GLY A CA 1
ATOM 2038 C C . GLY A 1 266 ? -41.353 -23.644 10.840 1.00 55.84 266 GLY A C 1
ATOM 2039 O O . GLY A 1 266 ? -41.129 -24.796 11.190 1.00 55.84 266 GLY A O 1
ATOM 2040 N N . ARG A 1 267 ? -42.139 -22.805 11.530 1.00 51.09 267 ARG A N 1
ATOM 2041 C CA . ARG A 1 267 ? -43.258 -23.264 12.364 1.00 51.09 267 ARG A CA 1
ATOM 2042 C C . ARG A 1 267 ? -44.480 -23.303 11.452 1.00 51.09 267 ARG A C 1
ATOM 2044 O O . ARG A 1 267 ? -44.949 -22.241 11.045 1.00 51.09 267 ARG A O 1
ATOM 2051 N N . VAL A 1 268 ? -44.942 -24.505 11.137 1.00 60.28 268 VAL A N 1
ATOM 2052 C CA . VAL A 1 268 ? -46.321 -24.802 10.734 1.00 60.28 268 VAL A CA 1
ATOM 2053 C C . VAL A 1 268 ? -46.771 -25.947 11.621 1.00 60.28 268 VAL A C 1
ATOM 2055 O O . VAL A 1 268 ? -45.956 -26.885 11.774 1.00 60.28 268 VAL A O 1
#

Foldseek 3Di:
DVLVLLVVLVVLVVVLVVCVVVPPPDPVVVLVSVLVNVLSLLVSLLVVLLVLLVVLLVVLVVVVVVVCVPDPDPDDPPVVVVVVVLNPSVVLVVLSVLLSVLQNVQSVVLVVQVVCCVVPPDPDDSPDSDVSPLVSLVSLLVSLVSSLVSLVVSVVVVVPPPPDPPDDDPPDDDDPDCPPPVPPPPPDPPPVPPDLVVVVNVLSNLLSVLSNQLSVLSNCVNVDVDDDVPVSVCSNCVSSVVNSVVVVPCVNVVVVVVVVPPDDDDDD

Radius of gyration: 24.85 Å; chains: 1; bounding box: 76×46×68 Å

Secondary structure (DSSP, 8-state):
-HHHHHHHHHHHHHHHHHHHHH-SS-HHHHHHHHHHHHHHHHHHHHHHHHHHHHHHHHHHHHHHHHHHHH------TTHHHHHHHHT-HHHHHHHHHHHHHHHHHHHHHHHHHHHHHHTTS----S----HHHHHHHHHHHHHHHHHHHHHHHHHHHHHHS--------TT-------------TTS-----STTHHHHHHHHHHHHHHHHHHHHHHHHHHHHS--S-HHHHHHHHHHHHHHHHHHHH-THHHHHHHHGGGSS-----

pLDDT: mean 70.12, std 14.37, range [35.34, 90.44]

Sequence (268 aa):
MVGIFCLYRLVVFIIQAILTRTASVHIKDIIALIVADEALFSIGFVTLLYVAFAVVHDPYRQLIYITTATTPTETSSAQTTLHTVLQNRTLYQFFLFAAVLCELVGISQSIDGLRLTIGGSTTGTLSSTSNWVKASILIIFLATLIQVFHTVNLIWLCRRAPQKPEHLNPNSPSASSSTLVFTSNQLEPELTNGQGSTCTTLILSTTSILLLIRGITSLVITFQNQNDPIIWYTLIALPELLCVVLYAVPSAMALFVSSKSGGARGRV

Organism: NCBI:txid206335